Protein AF-A0A0F8WPX5-F1 (afdb_monomer)

Nearest PDB structures (foldseek):
  7zr1-assembly1_D  TM=3.029E-01  e=1.137E-04  Thermochaetoides thermophila

pLDDT: mean 79.11, std 12.32, range [43.09, 96.25]

Organism: NCBI:txid412755

Secondary structure (DSSP, 8-state):
---TT-SEEEEEEEEEETTEEEEEEEEEEE-TTS-EEEPPEEEEETTEEEEE-HHHHHHHHHHHTT--HHHHSS-S--HHHHHHT---TTHHHHHHSS-HHHHHHHHHHHTTTHHHHHHHHHHHHHHHHHHHHHHHHHHHHGGGTTHHHHHHHHHHHHHHHHHHHHHHHHHHHHHHHHHHHHHHHHHHHHHHHHHHHHHHHHHHHHHHHHHHHHHHHHHHHHHHHHHHHHHHHHHHHHHT---PPP-----HHHHHHHHHHHHHHHHHHHHHHHHHHHHHHHHHHHHHHSB-TTT--B-TTHHHHHHHHHHHHHHHHHHHHHHHHHHHHHHHHHHHHHHHHHHHHHHHHHHHHHTT-

Mean predicted aligned error: 19.93 Å

Structure (mmCIF, N/CA/C/O backbone):
data_AF-A0A0F8WPX5-F1
#
_entry.id   AF-A0A0F8WPX5-F1
#
loop_
_atom_site.group_PDB
_atom_site.id
_atom_site.type_symbol
_atom_site.label_atom_id
_atom_site.label_alt_id
_atom_site.label_comp_id
_atom_site.label_asym_id
_atom_site.label_entity_id
_atom_site.label_seq_id
_atom_site.pdbx_PDB_ins_code
_atom_site.Cartn_x
_atom_site.Cartn_y
_atom_site.Cartn_z
_atom_site.occupancy
_atom_site.B_iso_or_equiv
_atom_site.auth_seq_id
_atom_site.auth_comp_id
_atom_site.auth_asym_id
_atom_site.auth_atom_id
_atom_site.pdbx_PDB_model_num
ATOM 1 N N . ILE A 1 1 ? 68.301 30.936 -63.844 1.00 70.38 1 ILE A N 1
ATOM 2 C CA . ILE A 1 1 ? 67.400 32.114 -63.737 1.00 70.38 1 ILE A CA 1
ATOM 3 C C . ILE A 1 1 ? 68.151 33.341 -63.211 1.00 70.38 1 ILE A C 1
ATOM 5 O O . ILE A 1 1 ? 68.165 34.338 -63.915 1.00 70.38 1 ILE A O 1
ATOM 9 N N . LEU A 1 2 ? 68.835 33.295 -62.060 1.00 85.44 2 LEU A N 1
ATOM 10 C CA . LEU A 1 2 ? 69.717 34.400 -61.643 1.00 85.44 2 LEU A CA 1
ATOM 11 C C . LEU A 1 2 ? 70.988 34.435 -62.514 1.00 85.44 2 LEU A C 1
ATOM 13 O O . LEU A 1 2 ? 71.751 33.468 -62.515 1.00 85.44 2 LEU A O 1
ATOM 17 N N . ARG A 1 3 ? 71.183 35.504 -63.296 1.00 83.94 3 ARG A N 1
ATOM 18 C CA . ARG A 1 3 ? 72.365 35.673 -64.161 1.00 83.94 3 ARG A CA 1
ATOM 19 C C . ARG A 1 3 ? 73.607 35.987 -63.319 1.00 83.94 3 ARG A C 1
ATOM 21 O O . ARG A 1 3 ? 73.507 36.546 -62.228 1.00 83.94 3 ARG A O 1
ATOM 28 N N . ARG A 1 4 ? 74.791 35.611 -63.815 1.00 80.12 4 ARG A N 1
ATOM 29 C CA . ARG A 1 4 ? 76.064 35.931 -63.146 1.00 80.12 4 ARG A CA 1
ATOM 30 C C . ARG A 1 4 ? 76.217 37.456 -63.067 1.00 80.12 4 ARG A C 1
ATOM 32 O O . ARG A 1 4 ? 76.080 38.120 -64.083 1.00 80.12 4 ARG A O 1
ATOM 39 N N . GLY A 1 5 ? 76.488 37.977 -61.870 1.00 79.19 5 GLY A N 1
ATOM 40 C CA . GLY A 1 5 ? 76.618 39.418 -61.605 1.00 79.19 5 GLY A CA 1
ATOM 41 C C . GLY A 1 5 ? 75.352 40.092 -61.063 1.00 79.19 5 GLY A C 1
ATOM 42 O O . GLY A 1 5 ? 75.457 41.156 -60.465 1.00 79.19 5 GLY A O 1
ATOM 43 N N . GLU A 1 6 ? 74.185 39.451 -61.173 1.00 87.94 6 GLU A N 1
ATOM 44 C CA . GLU A 1 6 ? 72.916 40.039 -60.737 1.00 87.94 6 GLU A CA 1
ATOM 45 C C . GLU A 1 6 ? 72.561 39.718 -59.282 1.00 87.94 6 GLU A C 1
ATOM 47 O O . GLU A 1 6 ? 72.844 38.633 -58.762 1.00 87.94 6 GLU A O 1
ATOM 52 N N . ASN A 1 7 ? 71.876 40.666 -58.633 1.00 86.81 7 ASN A N 1
ATOM 53 C CA . ASN A 1 7 ? 71.428 40.537 -57.242 1.00 86.81 7 ASN A CA 1
ATOM 54 C C . ASN A 1 7 ? 69.953 40.135 -57.104 1.00 86.81 7 ASN A C 1
ATOM 56 O O . ASN A 1 7 ? 69.518 39.762 -56.014 1.00 86.81 7 ASN A O 1
ATOM 60 N N . LYS A 1 8 ? 69.170 40.209 -58.183 1.00 88.00 8 LYS A N 1
ATOM 61 C CA . LYS A 1 8 ? 67.751 39.840 -58.201 1.00 88.00 8 LYS A CA 1
ATOM 62 C C . LYS A 1 8 ? 67.411 39.138 -59.508 1.00 88.00 8 LYS A C 1
ATOM 64 O O . LYS A 1 8 ? 67.982 39.439 -60.549 1.00 88.00 8 LYS A O 1
ATOM 69 N N . ALA A 1 9 ? 66.462 38.216 -59.451 1.00 90.25 9 ALA A N 1
ATOM 70 C CA . ALA A 1 9 ? 65.828 37.656 -60.634 1.00 90.25 9 ALA A CA 1
ATOM 71 C C . ALA A 1 9 ? 64.371 37.340 -60.327 1.00 90.25 9 ALA A C 1
ATOM 73 O O . ALA A 1 9 ? 64.043 36.978 -59.201 1.00 90.25 9 ALA A O 1
ATOM 74 N N . SER A 1 10 ? 63.502 37.442 -61.321 1.00 89.81 10 SER A N 1
ATOM 75 C CA . SER A 1 10 ? 62.100 37.067 -61.189 1.00 89.81 10 SER A CA 1
ATOM 76 C C . SER A 1 10 ? 61.621 36.335 -62.427 1.00 89.81 10 SER A C 1
ATOM 78 O O . SER A 1 10 ? 62.157 36.523 -63.517 1.00 89.81 10 SER A O 1
ATOM 80 N N . VAL A 1 11 ? 60.613 35.497 -62.235 1.00 91.06 11 VAL A N 1
ATOM 81 C CA . VAL A 1 11 ? 59.846 34.862 -63.299 1.00 91.06 11 VAL A CA 1
ATOM 82 C C . VAL A 1 11 ? 58.395 35.234 -63.079 1.00 91.06 11 VAL A C 1
ATOM 84 O O . VAL A 1 11 ? 57.895 35.149 -61.955 1.00 91.06 11 VAL A O 1
ATOM 87 N N . GLU A 1 12 ? 57.752 35.652 -64.155 1.00 92.00 12 GLU A N 1
ATOM 88 C CA . GLU A 1 12 ? 56.327 35.915 -64.210 1.00 92.00 12 GLU A CA 1
ATOM 89 C C . GLU A 1 12 ? 55.737 34.995 -65.275 1.00 92.00 12 GLU A C 1
ATOM 91 O O . GLU A 1 12 ? 56.287 34.888 -66.372 1.00 92.00 12 GLU A O 1
ATOM 96 N N . LEU A 1 13 ? 54.681 34.273 -64.920 1.00 91.94 13 LEU A N 1
ATOM 97 C CA . LEU A 1 13 ? 53.977 33.363 -65.809 1.00 91.94 13 LEU A CA 1
ATOM 98 C C . LEU A 1 13 ? 52.505 33.751 -65.815 1.00 91.94 13 LEU A C 1
ATOM 100 O O . LEU A 1 13 ? 51.855 33.702 -64.772 1.00 91.94 13 LEU A O 1
ATOM 104 N N . SER A 1 14 ? 51.991 34.106 -66.987 1.00 92.31 14 SER A N 1
ATOM 105 C CA . SER A 1 14 ? 50.566 34.330 -67.207 1.00 92.31 14 SER A CA 1
ATOM 106 C C . SER A 1 14 ? 49.981 33.163 -67.988 1.00 92.31 14 SER A C 1
ATOM 108 O O . SER A 1 14 ? 50.547 32.760 -69.003 1.00 92.31 14 SER A O 1
ATOM 110 N N . PHE A 1 15 ? 48.859 32.629 -67.524 1.00 90.56 15 PHE A N 1
ATOM 111 C CA . PHE A 1 15 ? 48.124 31.567 -68.204 1.00 90.56 15 PHE A CA 1
ATOM 112 C C . PHE A 1 15 ? 46.625 31.713 -67.938 1.00 90.56 15 PHE A C 1
ATOM 114 O O . PHE A 1 15 ? 46.207 32.416 -67.017 1.00 90.56 15 PHE A O 1
ATOM 121 N N . LEU A 1 16 ? 45.832 31.061 -68.779 1.00 90.25 16 LEU A N 1
ATOM 122 C CA . LEU A 1 16 ? 44.395 30.906 -68.600 1.00 90.25 16 LEU A CA 1
ATOM 123 C C . LEU A 1 16 ? 44.149 29.481 -68.114 1.00 90.25 16 LEU A C 1
ATOM 125 O O . LEU A 1 16 ? 44.729 28.540 -68.662 1.00 90.25 16 LEU A O 1
ATOM 129 N N . LEU A 1 17 ? 43.340 29.341 -67.073 1.00 88.69 17 LEU A N 1
ATOM 130 C CA . LEU A 1 17 ? 42.844 28.052 -66.614 1.00 88.69 17 LEU A CA 1
ATOM 131 C C . LEU A 1 17 ? 41.323 28.150 -66.605 1.00 88.69 17 LEU A C 1
ATOM 133 O O . LEU A 1 17 ? 40.774 29.034 -65.952 1.00 88.69 17 LEU A O 1
ATOM 137 N N . ASP A 1 18 ? 40.677 27.291 -67.389 1.00 85.31 18 ASP A N 1
ATOM 138 C CA . ASP A 1 18 ? 39.271 27.429 -67.771 1.00 85.31 18 ASP A CA 1
ATOM 139 C C . ASP A 1 18 ? 38.995 28.821 -68.384 1.00 85.31 18 ASP A C 1
ATOM 141 O O . ASP A 1 18 ? 39.498 29.109 -69.472 1.00 85.31 18 ASP A O 1
ATOM 145 N N . GLU A 1 19 ? 38.253 29.693 -67.696 1.00 87.56 19 GLU A N 1
ATOM 146 C CA . GLU A 1 19 ? 37.951 31.070 -68.135 1.00 87.56 19 GLU A CA 1
ATOM 147 C C . GLU A 1 19 ? 38.701 32.151 -67.331 1.00 87.56 19 GLU A C 1
ATOM 149 O O . GLU A 1 19 ? 38.675 33.329 -67.693 1.00 87.56 19 GLU A O 1
ATOM 154 N N . ASP A 1 20 ? 39.419 31.764 -66.273 1.00 90.12 20 ASP A N 1
ATOM 155 C CA . ASP A 1 20 ? 40.063 32.693 -65.347 1.00 90.12 20 ASP A CA 1
ATOM 156 C C . ASP A 1 20 ? 41.519 32.984 -65.743 1.00 90.12 20 ASP A C 1
ATOM 158 O O . ASP A 1 20 ? 42.306 32.095 -66.097 1.00 90.12 20 ASP A O 1
ATOM 162 N N . ARG A 1 21 ? 41.917 34.260 -65.642 1.00 91.19 21 ARG A N 1
ATOM 163 C CA . ARG A 1 21 ? 43.293 34.696 -65.913 1.00 91.19 21 ARG A CA 1
ATOM 164 C C . ARG A 1 21 ? 44.131 34.642 -64.646 1.00 91.19 21 ARG A C 1
ATOM 166 O O . ARG A 1 21 ? 43.902 35.397 -63.700 1.00 91.19 21 ARG A O 1
ATOM 173 N N . TYR A 1 22 ? 45.184 33.833 -64.695 1.00 93.38 22 TYR A N 1
ATOM 174 C CA . TYR A 1 22 ? 46.163 33.690 -63.627 1.00 93.38 22 TYR A CA 1
ATOM 175 C C . TYR A 1 22 ? 47.497 34.333 -64.009 1.00 93.38 22 TYR A C 1
ATOM 177 O O . TYR A 1 22 ? 48.031 34.106 -65.097 1.00 93.38 22 TYR A O 1
ATOM 185 N N . VAL A 1 23 ? 48.085 35.100 -63.087 1.00 93.38 23 VAL A N 1
ATOM 186 C CA . VAL A 1 23 ? 49.475 35.572 -63.182 1.00 93.38 23 VAL A CA 1
ATOM 187 C C . VAL A 1 23 ? 50.231 35.183 -61.919 1.00 93.38 23 VAL A C 1
ATOM 189 O O . VAL A 1 23 ? 49.886 35.594 -60.815 1.00 93.38 23 VAL A O 1
ATOM 192 N N . ILE A 1 24 ? 51.279 34.379 -62.081 1.00 93.31 24 ILE A N 1
ATOM 193 C CA . ILE A 1 24 ? 52.151 33.937 -60.992 1.00 93.31 24 ILE A CA 1
ATOM 194 C C . ILE A 1 24 ? 53.483 34.656 -61.110 1.00 93.31 24 ILE A C 1
ATOM 196 O O . ILE A 1 24 ? 54.158 34.555 -62.134 1.00 93.31 24 ILE A O 1
ATOM 200 N N . LYS A 1 25 ? 53.928 35.281 -60.021 1.00 91.44 25 LYS A N 1
ATOM 201 C CA . LYS A 1 25 ? 55.242 35.915 -59.931 1.00 91.44 25 LYS A CA 1
ATOM 202 C C . LYS A 1 25 ? 56.070 35.294 -58.819 1.00 91.44 25 LYS A C 1
ATOM 204 O O . LYS A 1 25 ? 55.645 35.228 -57.665 1.00 91.44 25 LYS A O 1
ATOM 209 N N . ARG A 1 26 ? 57.291 34.859 -59.140 1.00 90.31 26 ARG A N 1
ATOM 210 C CA . ARG A 1 26 ? 58.279 34.389 -58.153 1.00 90.31 26 ARG A CA 1
ATOM 211 C C . ARG A 1 26 ? 59.601 35.107 -58.336 1.00 90.31 26 ARG A C 1
ATOM 213 O O . ARG A 1 26 ? 60.055 35.307 -59.459 1.00 90.31 26 ARG A O 1
ATOM 220 N N . GLY A 1 27 ? 60.232 35.459 -57.222 1.00 89.62 27 GLY A N 1
ATOM 221 C CA . GLY A 1 27 ? 61.513 36.152 -57.201 1.00 89.62 27 GLY A CA 1
ATOM 222 C C . GLY A 1 27 ? 62.585 35.402 -56.418 1.00 89.62 27 GLY A C 1
ATOM 223 O O . GLY A 1 27 ? 62.309 34.617 -55.509 1.00 89.62 27 GLY A O 1
ATOM 224 N N . LEU A 1 28 ? 63.830 35.672 -56.789 1.00 89.69 28 LEU A N 1
ATOM 225 C CA . LEU A 1 28 ? 65.044 35.302 -56.083 1.00 89.69 28 LEU A CA 1
ATOM 226 C C . LEU A 1 28 ? 65.824 36.579 -55.774 1.00 89.69 28 LEU A C 1
ATOM 228 O O . LEU A 1 28 ? 65.950 37.460 -56.628 1.00 89.69 28 LEU A O 1
ATOM 232 N N . SER A 1 29 ? 66.398 36.652 -54.580 1.00 89.19 29 SER A N 1
ATOM 233 C CA . SER A 1 29 ? 67.291 37.738 -54.177 1.00 89.19 29 SER A CA 1
ATOM 234 C C . SER A 1 29 ? 68.596 37.182 -53.631 1.00 89.19 29 SER A C 1
ATOM 236 O O . SER A 1 29 ? 68.594 36.219 -52.864 1.00 89.19 29 SER A O 1
ATOM 238 N N . LYS A 1 30 ? 69.712 37.806 -54.008 1.00 89.00 30 LYS A N 1
ATOM 239 C CA . LYS A 1 30 ? 71.039 37.527 -53.469 1.00 89.00 30 LYS A CA 1
ATOM 240 C C . LYS A 1 30 ? 71.366 38.556 -52.394 1.00 89.00 30 LYS A C 1
ATOM 242 O O . LYS A 1 30 ? 71.369 39.759 -52.648 1.00 89.00 30 LYS A O 1
ATOM 247 N N . ASN A 1 31 ? 71.653 38.081 -51.189 1.00 85.12 31 ASN A N 1
ATOM 248 C CA . ASN A 1 31 ? 72.036 38.947 -50.079 1.00 85.12 31 ASN A CA 1
ATOM 249 C C . ASN A 1 31 ? 73.500 39.393 -50.213 1.00 85.12 31 ASN A C 1
ATOM 251 O O . ASN A 1 31 ? 74.293 38.761 -50.911 1.00 85.12 31 ASN A O 1
ATOM 255 N N . LYS A 1 32 ? 73.897 40.438 -49.473 1.00 79.81 32 LYS A N 1
ATOM 256 C CA . LYS A 1 32 ? 75.270 40.995 -49.484 1.00 79.81 32 LYS A CA 1
ATOM 257 C C . LYS A 1 32 ? 76.374 39.958 -49.193 1.00 79.81 32 LYS A C 1
ATOM 259 O O . LYS A 1 32 ? 77.499 40.134 -49.635 1.00 79.81 32 LYS A O 1
ATOM 264 N N . LYS A 1 33 ? 76.044 38.861 -48.495 1.00 81.12 33 LYS A N 1
ATOM 265 C CA . LYS A 1 33 ? 76.939 37.719 -48.197 1.00 81.12 33 LYS A CA 1
ATOM 266 C C . LYS A 1 33 ? 77.007 36.658 -49.310 1.00 81.12 33 LYS A C 1
ATOM 268 O O . LYS A 1 33 ? 77.604 35.608 -49.124 1.00 81.12 33 LYS A O 1
ATOM 273 N N . GLY A 1 34 ? 76.340 36.880 -50.439 1.00 77.81 34 GLY A N 1
ATOM 274 C CA . GLY A 1 34 ? 76.351 35.979 -51.590 1.00 77.81 34 GLY A CA 1
ATOM 275 C C . GLY A 1 34 ? 75.289 34.871 -51.604 1.00 77.81 34 GLY A C 1
ATOM 276 O O . GLY A 1 34 ? 75.146 34.212 -52.631 1.00 77.81 34 GLY A O 1
ATOM 277 N N . VAL A 1 35 ? 74.522 34.690 -50.522 1.00 83.88 35 VAL A N 1
ATOM 278 C CA . VAL A 1 35 ? 73.470 33.659 -50.401 1.00 83.88 35 VAL A CA 1
ATOM 279 C C . VAL A 1 35 ? 72.221 34.049 -51.195 1.00 83.88 35 VAL A C 1
ATOM 281 O O . VAL A 1 35 ? 71.754 35.184 -51.086 1.00 83.88 35 VAL A O 1
ATOM 284 N N . VAL A 1 36 ? 71.673 33.104 -51.963 1.00 84.88 36 VAL A N 1
ATOM 285 C CA . VAL A 1 36 ? 70.440 33.266 -52.751 1.00 84.88 36 VAL A CA 1
ATOM 286 C C . VAL A 1 36 ? 69.247 32.712 -51.972 1.00 84.88 36 VAL A C 1
ATOM 288 O O . VAL A 1 36 ? 69.280 31.565 -51.535 1.00 84.88 36 VAL A O 1
ATOM 291 N N . SER A 1 37 ? 68.185 33.503 -51.830 1.00 84.75 37 SER A N 1
ATOM 292 C CA . SER A 1 37 ? 66.928 33.103 -51.185 1.00 84.75 37 SER A CA 1
ATOM 293 C C . SER A 1 37 ? 65.719 33.393 -52.075 1.00 84.75 37 SER A C 1
ATOM 295 O O . SER A 1 37 ? 65.764 34.260 -52.951 1.00 84.75 37 SER A O 1
ATOM 297 N N . GLN A 1 38 ? 64.623 32.663 -51.847 1.00 85.06 38 GLN A N 1
ATOM 298 C CA . GLN A 1 38 ? 63.336 32.956 -52.482 1.00 85.06 38 GLN A CA 1
ATOM 299 C C . GLN A 1 38 ? 62.675 34.158 -51.802 1.00 85.06 38 GLN A C 1
ATOM 301 O O . GLN A 1 38 ? 62.666 34.251 -50.574 1.00 85.06 38 GLN A O 1
ATOM 306 N N . THR A 1 39 ? 62.115 35.070 -52.593 1.00 85.69 39 THR A N 1
ATOM 307 C CA . THR A 1 39 ? 61.269 36.158 -52.086 1.00 85.69 39 THR A CA 1
ATOM 308 C C . THR A 1 39 ? 59.817 35.692 -51.978 1.00 85.69 39 THR A C 1
ATOM 310 O O . THR A 1 39 ? 59.455 34.635 -52.505 1.00 85.69 39 THR A O 1
ATOM 313 N N . LYS A 1 40 ? 58.957 36.490 -51.328 1.00 86.88 40 LYS A N 1
ATOM 314 C CA . LYS A 1 40 ? 57.503 36.296 -51.438 1.00 86.88 40 LYS A CA 1
ATOM 315 C C . LYS A 1 40 ? 57.102 36.301 -52.915 1.00 86.88 40 LYS A C 1
ATOM 317 O O . LYS A 1 40 ? 57.685 37.049 -53.708 1.00 86.88 40 LYS A O 1
ATOM 322 N N . GLY A 1 41 ? 56.165 35.430 -53.268 1.00 88.75 41 GLY A N 1
ATOM 323 C CA . GLY A 1 41 ? 55.558 35.418 -54.593 1.00 88.75 41 GLY A CA 1
ATOM 324 C C . GLY A 1 41 ? 54.214 36.133 -54.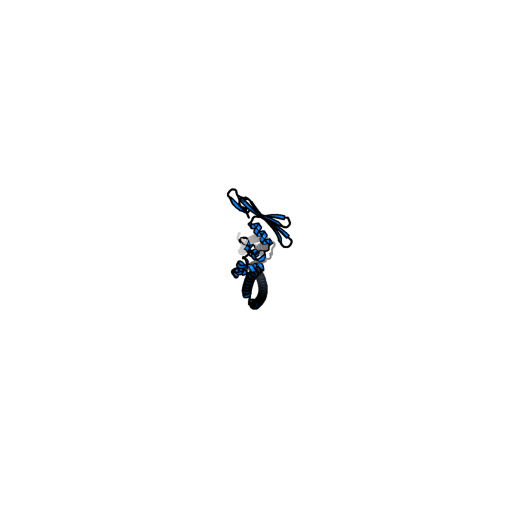574 1.00 88.75 41 GLY A C 1
ATOM 325 O O . GLY A 1 41 ? 53.657 36.379 -53.498 1.00 88.75 41 GLY A O 1
ATOM 326 N N . SER A 1 42 ? 53.701 36.458 -55.752 1.00 89.94 42 SER A N 1
ATOM 327 C CA . SER A 1 42 ? 52.332 36.941 -55.909 1.00 89.94 42 SER A CA 1
ATOM 328 C C . SER A 1 42 ? 51.546 36.072 -56.881 1.00 89.94 42 SER A C 1
ATOM 330 O O . SER A 1 42 ? 52.109 35.469 -57.800 1.00 89.94 42 SER A O 1
ATOM 332 N N . LEU A 1 43 ? 50.253 35.955 -56.595 1.00 91.94 43 LEU A N 1
ATOM 333 C CA . LEU A 1 43 ? 49.249 35.310 -57.423 1.00 91.94 43 LEU A CA 1
ATOM 334 C C . LEU A 1 43 ? 48.180 36.355 -57.730 1.00 91.94 43 LEU A C 1
ATOM 336 O O . LEU A 1 43 ? 47.567 36.893 -56.807 1.00 91.94 43 LEU A O 1
ATOM 340 N N . ILE A 1 44 ? 47.978 36.637 -59.009 1.00 91.25 44 ILE A N 1
ATOM 341 C CA . ILE A 1 44 ? 46.920 37.515 -59.500 1.00 91.25 44 ILE A CA 1
ATOM 342 C C . ILE A 1 44 ? 45.872 36.628 -60.154 1.00 91.25 44 ILE A C 1
ATOM 344 O O . ILE A 1 44 ? 46.211 35.863 -61.058 1.00 91.25 44 ILE A O 1
ATOM 348 N N . VAL A 1 45 ? 44.629 36.723 -59.689 1.00 89.00 45 VAL A N 1
ATOM 349 C CA . VAL A 1 45 ? 43.474 36.032 -60.279 1.00 89.00 45 VAL A CA 1
ATOM 350 C C . VAL A 1 45 ? 42.444 37.092 -60.634 1.00 89.00 45 VAL A C 1
ATOM 352 O O . VAL A 1 45 ? 41.977 37.786 -59.730 1.00 89.00 45 VAL A O 1
ATOM 355 N N . ASN A 1 46 ? 42.132 37.250 -61.924 1.00 85.50 46 ASN A N 1
ATOM 356 C CA . ASN A 1 46 ? 41.183 38.258 -62.426 1.00 85.50 46 ASN A CA 1
ATOM 357 C C . ASN A 1 46 ? 41.391 39.638 -61.767 1.00 85.50 46 ASN A C 1
ATOM 359 O O . ASN A 1 46 ? 40.503 40.179 -61.113 1.00 85.50 46 ASN A O 1
ATOM 363 N N . ASP A 1 47 ? 42.624 40.142 -61.870 1.00 84.94 47 ASP A N 1
ATOM 364 C CA . ASP A 1 47 ? 43.097 41.436 -61.352 1.00 84.94 47 ASP A CA 1
ATOM 365 C C . ASP A 1 47 ? 43.186 41.590 -59.819 1.00 84.94 47 ASP A C 1
ATOM 367 O O . ASP A 1 47 ? 43.647 42.623 -59.330 1.00 84.94 47 ASP A O 1
ATOM 371 N N . ASN A 1 48 ? 42.873 40.550 -59.037 1.00 87.56 48 ASN A N 1
ATOM 372 C CA . ASN A 1 48 ? 43.098 40.545 -57.589 1.00 87.56 48 ASN A CA 1
ATOM 373 C C . ASN A 1 48 ? 44.477 39.970 -57.242 1.00 87.56 48 ASN A C 1
ATOM 375 O O . ASN A 1 48 ? 44.685 38.755 -57.295 1.00 87.56 48 ASN A O 1
ATOM 379 N N . GLU A 1 49 ? 45.425 40.833 -56.863 1.00 90.19 49 GLU A N 1
ATOM 380 C CA . GLU A 1 49 ? 46.771 40.419 -56.448 1.00 90.19 49 GLU A CA 1
ATOM 381 C C . GLU A 1 49 ? 46.826 40.028 -54.964 1.00 90.19 49 GLU A C 1
ATOM 383 O O . GLU A 1 49 ? 46.478 40.795 -54.067 1.00 90.19 49 GLU A O 1
ATOM 388 N N . THR A 1 50 ? 47.347 38.831 -54.696 1.00 90.38 50 THR A N 1
ATOM 389 C CA . THR A 1 50 ? 47.584 38.313 -53.344 1.00 90.38 50 THR A CA 1
ATOM 390 C C . THR A 1 50 ? 49.031 37.848 -53.197 1.00 90.38 50 THR A C 1
ATOM 392 O O . THR A 1 50 ? 49.589 37.191 -54.078 1.00 90.38 50 THR A O 1
ATOM 395 N N . SER A 1 51 ? 49.678 38.202 -52.080 1.00 90.00 51 SER A N 1
ATOM 396 C CA . SER A 1 51 ? 51.065 37.804 -51.806 1.00 90.00 51 SER A CA 1
ATOM 397 C C . SER A 1 51 ? 51.123 36.616 -50.853 1.00 90.00 51 SER A C 1
ATOM 399 O O . SER A 1 51 ? 50.554 36.649 -49.763 1.00 90.00 51 SER A O 1
ATOM 401 N N . TYR A 1 52 ? 51.878 35.592 -51.242 1.00 89.31 52 TYR A N 1
ATOM 402 C CA . TYR A 1 52 ? 52.024 34.351 -50.489 1.00 89.31 52 TYR A CA 1
ATOM 403 C C . TYR A 1 52 ? 53.495 34.021 -50.226 1.00 89.31 52 TYR A C 1
ATOM 405 O O . TYR A 1 52 ? 54.405 34.394 -50.981 1.00 89.31 52 TYR A O 1
ATOM 413 N N . ALA A 1 53 ? 53.739 33.261 -49.155 1.00 88.19 53 ALA A N 1
ATOM 414 C CA . ALA A 1 53 ? 55.003 32.556 -49.007 1.00 88.19 53 ALA A CA 1
ATOM 415 C C . ALA A 1 53 ? 55.154 31.511 -50.127 1.00 88.19 53 ALA A C 1
ATOM 417 O O . ALA A 1 53 ? 54.182 31.044 -50.717 1.00 88.19 53 ALA A O 1
ATOM 418 N N . ALA A 1 54 ? 56.393 31.119 -50.415 1.00 83.62 54 ALA A N 1
ATOM 419 C CA . ALA A 1 54 ? 56.724 30.175 -51.482 1.00 83.62 54 ALA A CA 1
ATOM 420 C C . ALA A 1 54 ? 55.967 28.832 -51.405 1.00 83.62 54 ALA A C 1
ATOM 422 O O . ALA A 1 54 ? 55.683 28.233 -52.445 1.00 83.62 54 ALA A O 1
ATOM 423 N N . THR A 1 55 ? 55.685 28.358 -50.191 1.00 84.88 55 THR A N 1
ATOM 424 C CA . THR A 1 55 ? 54.966 27.110 -49.903 1.00 84.88 55 THR A CA 1
ATOM 425 C C . THR A 1 55 ? 53.460 27.268 -50.078 1.00 84.88 55 THR A C 1
ATOM 427 O O . THR A 1 55 ? 52.848 26.471 -50.782 1.00 84.88 55 THR A O 1
ATOM 430 N N . ASP A 1 56 ? 52.874 28.334 -49.532 1.00 88.25 56 ASP A N 1
ATOM 431 C CA . ASP A 1 56 ? 51.436 28.600 -49.647 1.00 88.25 56 ASP A CA 1
ATOM 432 C C . ASP A 1 56 ? 51.032 28.895 -51.090 1.00 88.25 56 ASP A C 1
ATOM 434 O O . ASP A 1 56 ? 50.014 28.394 -51.563 1.00 88.25 56 ASP A O 1
ATOM 438 N N . LEU A 1 57 ? 51.877 29.637 -51.818 1.00 89.19 57 LEU A N 1
ATOM 439 C CA . LEU A 1 57 ? 51.693 29.889 -53.244 1.00 89.19 57 LEU A CA 1
ATOM 440 C C . LEU A 1 57 ? 51.636 28.572 -54.018 1.00 89.19 57 LEU A C 1
ATOM 442 O O . LEU A 1 57 ? 50.768 28.378 -54.861 1.00 89.19 57 LEU A O 1
ATOM 446 N N . ARG A 1 58 ? 52.546 27.643 -53.706 1.00 88.44 58 ARG A N 1
ATOM 447 C CA . ARG A 1 58 ? 52.565 26.320 -54.328 1.00 88.44 58 ARG A CA 1
ATOM 448 C C . ARG A 1 58 ? 51.286 25.543 -54.025 1.00 88.44 58 ARG A C 1
ATOM 450 O O . ARG A 1 58 ? 50.727 24.962 -54.949 1.00 88.44 58 ARG A O 1
ATOM 457 N N . ARG A 1 59 ? 50.818 25.540 -52.774 1.00 89.50 59 ARG A N 1
ATOM 458 C CA . ARG A 1 59 ? 49.563 24.878 -52.395 1.00 89.50 59 ARG A CA 1
ATOM 459 C C . ARG A 1 59 ? 48.373 25.453 -53.162 1.00 89.50 59 ARG A C 1
ATOM 461 O O . ARG A 1 59 ? 47.616 24.690 -53.744 1.00 89.50 59 ARG A O 1
ATOM 468 N N . LYS A 1 60 ? 48.264 26.782 -53.235 1.00 89.88 60 LYS A N 1
ATOM 469 C CA . LYS A 1 60 ? 47.195 27.472 -53.973 1.00 89.88 60 LYS A CA 1
ATOM 470 C C . LYS A 1 60 ? 47.201 27.152 -55.464 1.00 89.88 60 LYS A C 1
ATOM 472 O O . LYS A 1 60 ? 46.143 26.953 -56.045 1.00 89.88 60 LYS A O 1
ATOM 477 N N . ILE A 1 61 ? 48.384 27.048 -56.068 1.00 88.75 61 ILE A N 1
ATOM 478 C CA . ILE A 1 61 ? 48.520 26.624 -57.465 1.00 88.75 61 ILE A CA 1
ATOM 479 C C . ILE A 1 61 ? 48.062 25.168 -57.629 1.00 88.75 61 ILE A C 1
ATOM 481 O O . ILE A 1 61 ? 47.294 24.882 -58.536 1.00 88.75 61 ILE A O 1
ATOM 485 N N . LEU A 1 62 ? 48.485 24.249 -56.753 1.00 88.56 62 LEU A N 1
ATOM 486 C CA . LEU A 1 62 ? 48.049 22.847 -56.817 1.00 88.56 62 LEU A CA 1
ATOM 487 C C . LEU A 1 62 ? 46.526 22.711 -56.676 1.00 88.56 62 LEU A C 1
ATOM 489 O O . LEU A 1 62 ? 45.925 21.956 -57.431 1.00 88.56 62 LEU A O 1
ATOM 493 N N . GLU A 1 63 ? 45.914 23.470 -55.763 1.00 87.50 63 GLU A N 1
ATOM 494 C CA . GLU A 1 63 ? 44.455 23.551 -55.612 1.00 87.50 63 GLU A CA 1
ATOM 495 C C . GLU A 1 63 ? 43.783 24.054 -56.898 1.00 87.50 63 GLU A C 1
ATOM 497 O O . GLU A 1 63 ? 42.827 23.435 -57.353 1.00 87.50 63 GLU A O 1
ATOM 502 N N . ALA A 1 64 ? 44.306 25.125 -57.511 1.00 87.38 64 ALA A N 1
ATOM 503 C CA . ALA A 1 64 ? 43.756 25.686 -58.748 1.00 87.38 64 ALA A CA 1
ATOM 504 C C . ALA A 1 64 ? 43.804 24.681 -59.910 1.00 87.38 64 ALA A C 1
ATOM 506 O O . ALA A 1 64 ? 42.812 24.494 -60.600 1.00 87.38 64 ALA A O 1
ATOM 507 N N . PHE A 1 65 ? 44.919 23.961 -60.074 1.00 84.81 65 PHE A N 1
ATOM 508 C CA . PHE A 1 65 ? 45.045 22.895 -61.078 1.00 84.81 65 PHE A CA 1
ATOM 509 C C . PHE A 1 65 ? 44.303 21.598 -60.705 1.00 84.81 65 PHE A C 1
ATOM 511 O O . PHE A 1 65 ? 44.376 20.624 -61.453 1.00 84.81 65 PHE A O 1
ATOM 518 N N . ASN A 1 66 ? 43.608 21.557 -59.559 1.00 81.88 66 ASN A N 1
ATOM 519 C CA . ASN A 1 66 ? 42.946 20.366 -59.023 1.00 81.88 66 ASN A CA 1
ATOM 520 C C . ASN A 1 66 ? 43.898 19.158 -58.889 1.00 81.88 66 ASN A C 1
ATOM 522 O O . ASN A 1 66 ? 43.534 18.006 -59.126 1.00 81.88 66 ASN A O 1
ATOM 526 N N . TYR A 1 67 ? 45.155 19.429 -58.533 1.00 83.81 67 TYR A N 1
ATOM 527 C CA . TYR A 1 67 ? 46.182 18.419 -58.293 1.00 83.81 67 TYR A CA 1
ATOM 528 C C . TYR A 1 67 ? 46.217 18.033 -56.812 1.00 83.81 67 TYR A C 1
ATOM 530 O O . TYR A 1 67 ? 45.950 18.852 -55.932 1.00 83.81 67 TYR A O 1
ATOM 538 N N . SER A 1 68 ? 46.614 16.791 -56.517 1.00 79.31 68 SER A N 1
ATOM 539 C CA . SER A 1 68 ? 46.726 16.300 -55.138 1.00 79.31 68 SER A CA 1
ATOM 540 C C . SER A 1 68 ? 47.736 17.123 -54.324 1.00 79.31 68 SER A C 1
ATOM 542 O O . SER A 1 68 ? 48.956 17.013 -54.491 1.00 79.31 68 SER A O 1
ATOM 544 N N . VAL A 1 69 ? 47.224 17.966 -53.420 1.00 81.75 69 VAL A N 1
ATOM 545 C CA . VAL A 1 69 ? 48.039 18.797 -52.521 1.00 81.75 69 VAL A CA 1
ATOM 546 C C . VAL A 1 69 ? 48.875 17.918 -51.597 1.00 81.75 69 VAL A C 1
ATOM 548 O O . VAL A 1 69 ? 50.080 18.130 -51.471 1.00 81.75 69 VAL A O 1
ATOM 551 N N . THR A 1 70 ? 48.259 16.899 -50.996 1.00 78.31 70 THR A N 1
ATOM 552 C CA . THR A 1 70 ? 48.910 15.974 -50.057 1.00 78.31 70 THR A CA 1
ATOM 553 C C . THR A 1 70 ? 50.111 15.272 -50.685 1.00 78.31 70 THR A C 1
ATOM 555 O O . THR A 1 70 ? 51.128 15.084 -50.018 1.00 78.31 70 THR A O 1
ATOM 558 N N . ARG A 1 71 ? 50.033 14.946 -51.980 1.00 75.06 71 ARG A N 1
ATOM 559 C CA . ARG A 1 71 ? 51.128 14.322 -52.728 1.00 75.06 71 ARG A CA 1
ATOM 560 C C . ARG A 1 71 ? 52.203 15.320 -53.161 1.00 75.06 71 ARG A C 1
ATOM 562 O O . ARG A 1 71 ? 53.395 15.040 -53.032 1.00 75.06 71 ARG A O 1
ATOM 569 N N . TYR A 1 72 ? 51.809 16.480 -53.693 1.00 82.00 72 TYR A N 1
ATOM 570 C CA . TYR A 1 72 ? 52.726 17.367 -54.417 1.00 82.00 72 TYR A CA 1
ATOM 571 C C . TYR A 1 72 ? 53.204 18.604 -53.650 1.00 82.00 72 TYR A C 1
ATOM 573 O O . TYR A 1 72 ? 54.088 19.298 -54.157 1.00 82.00 72 TYR A O 1
ATOM 581 N N . GLU A 1 73 ? 52.703 18.898 -52.447 1.00 82.38 73 GLU A N 1
ATOM 582 C CA . GLU A 1 73 ? 53.082 20.101 -51.682 1.00 82.38 73 GLU A CA 1
ATOM 583 C C . GLU A 1 73 ? 54.595 20.173 -51.402 1.00 82.38 73 GLU A C 1
ATOM 585 O O . GLU A 1 73 ? 55.218 21.224 -51.566 1.00 82.38 73 GLU A O 1
ATOM 590 N N . ARG A 1 74 ? 55.214 19.038 -51.052 1.00 81.88 74 ARG A N 1
ATOM 591 C CA . ARG A 1 74 ? 56.653 18.942 -50.730 1.00 81.88 74 ARG A CA 1
ATOM 592 C C . ARG A 1 74 ? 57.496 18.292 -51.825 1.00 81.88 74 ARG A C 1
ATOM 594 O O . ARG A 1 74 ? 58.717 18.217 -51.695 1.00 81.88 74 ARG A O 1
ATOM 601 N N . ALA A 1 75 ? 56.870 17.821 -52.900 1.00 80.38 75 ALA A N 1
ATOM 602 C CA . ALA A 1 75 ? 57.569 17.104 -53.957 1.00 80.38 75 ALA A CA 1
ATOM 603 C C . ALA A 1 75 ? 58.560 18.026 -54.691 1.00 80.38 75 ALA A C 1
ATOM 605 O O . ALA A 1 75 ? 58.274 19.190 -54.953 1.00 80.38 75 ALA A O 1
ATOM 606 N N . GLN A 1 76 ? 59.736 17.539 -55.079 1.00 77.44 76 GLN A N 1
ATOM 607 C CA . GLN A 1 76 ? 60.653 18.353 -55.898 1.00 77.44 76 GLN A CA 1
ATOM 608 C C . GLN A 1 76 ? 60.153 18.505 -57.342 1.00 77.44 76 GLN A C 1
ATOM 610 O O . GLN A 1 76 ? 60.456 19.490 -58.011 1.00 77.44 76 GLN A O 1
ATOM 615 N N . ARG A 1 77 ? 59.366 17.536 -57.815 1.00 76.06 77 ARG A N 1
ATOM 616 C CA . ARG A 1 77 ? 58.815 17.465 -59.169 1.00 76.06 77 ARG A CA 1
ATOM 617 C C . ARG A 1 77 ? 57.313 17.209 -59.079 1.00 76.06 77 ARG A C 1
ATOM 619 O O . ARG A 1 77 ? 56.856 16.558 -58.144 1.00 76.06 77 ARG A O 1
ATOM 626 N N . ILE A 1 78 ? 56.559 17.764 -60.023 1.00 82.81 78 ILE A N 1
ATOM 627 C CA . ILE A 1 78 ? 55.127 17.497 -60.179 1.00 82.81 78 ILE A CA 1
ATOM 628 C C . ILE A 1 78 ? 55.003 16.631 -61.426 1.00 82.81 78 ILE A C 1
ATOM 630 O O . ILE A 1 78 ? 54.963 17.146 -62.543 1.00 82.81 78 ILE A O 1
ATOM 634 N N . ASP A 1 79 ? 55.039 15.316 -61.227 1.00 75.56 79 ASP A N 1
ATOM 635 C CA . ASP A 1 79 ? 55.074 14.353 -62.331 1.00 75.56 79 ASP A CA 1
ATOM 636 C C . ASP A 1 79 ? 53.815 14.453 -63.195 1.00 75.56 79 ASP A C 1
ATOM 638 O O . ASP A 1 79 ? 53.920 14.447 -64.416 1.00 75.56 79 ASP A O 1
ATOM 642 N N . LEU A 1 80 ? 52.656 14.709 -62.575 1.00 78.31 80 LEU A N 1
ATOM 643 C CA . LEU A 1 80 ? 51.397 14.950 -63.276 1.00 78.31 80 LEU A CA 1
ATOM 644 C C . LEU A 1 80 ? 51.536 16.041 -64.350 1.00 78.31 80 LEU A C 1
ATOM 646 O O . LEU A 1 80 ? 51.283 15.774 -65.518 1.00 78.31 80 LEU A O 1
ATOM 650 N N . PHE A 1 81 ? 52.047 17.225 -63.992 1.00 81.50 81 PHE A N 1
ATOM 651 C CA . PHE A 1 81 ? 52.269 18.326 -64.939 1.00 81.50 81 PHE A CA 1
ATOM 652 C C . PHE A 1 81 ? 53.272 17.960 -66.042 1.00 81.50 81 PHE A C 1
ATOM 654 O O . PHE A 1 81 ? 53.108 18.345 -67.200 1.00 81.50 81 PHE A O 1
ATOM 661 N N . ARG A 1 82 ? 54.324 17.204 -65.698 1.00 77.12 82 ARG A N 1
ATOM 662 C CA . ARG A 1 82 ? 55.345 16.789 -66.672 1.00 77.12 82 ARG A CA 1
ATOM 663 C C . ARG A 1 82 ? 54.819 15.778 -67.690 1.00 77.12 82 ARG A C 1
ATOM 665 O O . ARG A 1 82 ? 55.344 15.677 -68.798 1.00 77.12 82 ARG A O 1
ATOM 672 N N . TYR A 1 83 ? 53.823 14.996 -67.301 1.00 71.69 83 TYR A N 1
ATOM 673 C CA . TYR A 1 83 ? 53.294 13.919 -68.130 1.00 71.69 83 TYR A CA 1
ATOM 674 C C . TYR A 1 83 ? 52.072 14.356 -68.934 1.00 71.69 83 TYR A C 1
ATOM 676 O O . TYR A 1 83 ? 51.821 13.782 -69.987 1.00 71.69 83 TYR A O 1
ATOM 684 N N . THR A 1 84 ? 51.334 15.371 -68.473 1.00 74.12 84 THR A N 1
ATOM 685 C CA . THR A 1 84 ? 50.111 15.838 -69.142 1.00 74.12 84 THR A CA 1
ATOM 686 C C . THR A 1 84 ? 50.271 17.166 -69.881 1.00 74.12 84 THR A C 1
ATOM 688 O O . THR A 1 84 ? 49.581 17.373 -70.873 1.00 74.12 84 THR A O 1
ATOM 691 N N . VAL A 1 85 ? 51.176 18.056 -69.445 1.00 78.50 85 VAL A N 1
ATOM 692 C CA . VAL A 1 85 ? 51.299 19.423 -69.998 1.00 78.50 85 VAL A CA 1
ATOM 693 C C . VAL A 1 85 ? 52.673 19.695 -70.611 1.00 78.50 85 VAL A C 1
ATOM 695 O O . VAL A 1 85 ? 52.761 20.287 -71.684 1.00 78.50 85 VAL A O 1
ATOM 698 N N . TYR A 1 86 ? 53.762 19.283 -69.955 1.00 78.38 86 TYR A N 1
ATOM 699 C CA . TYR A 1 86 ? 55.122 19.564 -70.428 1.00 78.38 86 TYR A CA 1
ATOM 700 C C . TYR A 1 86 ? 56.059 18.373 -70.262 1.00 78.38 86 TYR A C 1
ATOM 702 O O . TYR A 1 86 ? 56.622 18.161 -69.187 1.00 78.38 86 TYR A O 1
ATOM 710 N N . THR A 1 87 ? 56.315 17.650 -71.349 1.00 72.25 87 THR A N 1
ATOM 711 C CA . THR A 1 87 ? 57.288 16.554 -71.353 1.00 72.25 87 THR A CA 1
ATOM 712 C C . THR A 1 87 ? 58.604 17.021 -71.982 1.00 72.25 87 THR A C 1
ATOM 714 O O . THR A 1 87 ? 58.647 17.247 -73.191 1.00 72.25 87 THR A O 1
ATOM 717 N N . PRO A 1 88 ? 59.693 17.190 -71.200 1.00 75.19 88 PRO A N 1
ATOM 718 C CA . PRO A 1 88 ? 60.994 17.536 -71.764 1.00 75.19 88 PRO A CA 1
ATOM 719 C C . PRO A 1 88 ? 61.489 16.465 -72.747 1.00 75.19 88 PRO A C 1
ATOM 721 O O . PRO A 1 88 ? 61.124 15.291 -72.641 1.00 75.19 88 PRO A O 1
ATOM 724 N N . GLN A 1 89 ? 62.371 16.854 -73.670 1.00 73.81 89 GLN A N 1
ATOM 725 C CA . GLN A 1 89 ? 62.989 15.930 -74.627 1.00 73.81 89 GLN A CA 1
ATOM 726 C C . GLN A 1 89 ? 63.672 14.752 -73.897 1.00 73.81 89 GLN A C 1
ATOM 728 O O . GLN A 1 89 ? 64.244 14.940 -72.824 1.00 73.81 89 GLN A O 1
ATOM 733 N N . GLU A 1 90 ? 63.552 13.533 -74.442 1.00 73.00 90 GLU A N 1
ATOM 734 C CA . GLU A 1 90 ? 63.979 12.247 -73.841 1.00 73.00 90 GLU A CA 1
ATOM 735 C C . GLU A 1 90 ? 63.296 11.841 -72.510 1.00 73.00 90 GLU A C 1
ATOM 737 O O . GLU A 1 90 ? 63.447 10.700 -72.081 1.00 73.00 90 GLU A O 1
ATOM 742 N N . SER A 1 91 ? 62.463 12.686 -71.879 1.00 68.94 91 SER A N 1
ATOM 743 C CA . SER A 1 91 ? 61.773 12.336 -70.617 1.00 68.94 91 SER A CA 1
ATOM 744 C C . SER A 1 91 ? 60.634 11.323 -70.789 1.00 68.94 91 SER A C 1
ATOM 746 O O . SER A 1 91 ? 60.156 10.782 -69.800 1.00 68.94 91 SER A O 1
ATOM 748 N N . VAL A 1 92 ? 60.199 11.037 -72.022 1.00 68.81 92 VAL A N 1
ATOM 749 C CA . VAL A 1 92 ? 59.179 10.005 -72.296 1.00 68.81 92 VAL A CA 1
ATOM 750 C C . VAL A 1 92 ? 59.690 8.611 -71.913 1.00 68.81 92 VAL A C 1
ATOM 752 O O . VAL A 1 92 ? 58.923 7.805 -71.392 1.00 68.81 92 VAL A O 1
ATOM 755 N N . LYS A 1 93 ? 60.989 8.334 -72.094 1.00 73.06 93 LYS A N 1
ATOM 756 C CA . LYS A 1 93 ? 61.597 7.055 -71.693 1.00 73.06 93 LYS A CA 1
ATOM 757 C C . LYS A 1 93 ? 61.551 6.864 -70.180 1.00 73.06 93 LYS A C 1
ATOM 759 O O . LYS A 1 93 ? 61.153 5.798 -69.738 1.00 73.06 93 LYS A O 1
ATOM 764 N N . GLU A 1 94 ? 61.812 7.918 -69.399 1.00 70.75 94 GLU A N 1
ATOM 765 C CA . GLU A 1 94 ? 61.695 7.877 -67.930 1.00 70.75 94 GLU A CA 1
ATOM 766 C C . GLU A 1 94 ? 60.280 7.482 -67.467 1.00 70.75 94 GLU A C 1
ATOM 768 O O . GLU A 1 94 ? 60.130 6.845 -66.431 1.00 70.75 94 GLU A O 1
ATOM 773 N N . ILE A 1 95 ? 59.240 7.850 -68.227 1.00 66.19 95 ILE A N 1
ATOM 774 C CA . ILE A 1 95 ? 57.838 7.503 -67.933 1.00 66.19 95 ILE A CA 1
ATOM 775 C C . ILE A 1 95 ? 57.550 6.041 -68.279 1.00 66.19 95 ILE A C 1
ATOM 777 O O . ILE A 1 95 ? 56.848 5.350 -67.541 1.00 66.19 95 ILE A O 1
ATOM 781 N N . LEU A 1 96 ? 58.066 5.578 -69.419 1.00 71.62 96 LEU A N 1
ATOM 782 C CA . LEU A 1 96 ? 57.850 4.218 -69.914 1.00 71.62 96 LEU A CA 1
ATOM 783 C C . LEU A 1 96 ? 58.658 3.176 -69.130 1.00 71.62 96 LEU A C 1
ATOM 785 O O . LEU A 1 96 ? 58.171 2.065 -68.936 1.00 71.62 96 LEU A O 1
ATOM 789 N N . GLU A 1 97 ? 59.848 3.551 -68.663 1.00 76.50 97 GLU A N 1
ATOM 790 C CA . GLU A 1 97 ? 60.758 2.739 -67.844 1.00 76.50 97 GLU A CA 1
ATOM 791 C C . GLU A 1 97 ? 60.486 2.878 -66.336 1.00 76.50 97 GLU A C 1
ATOM 793 O O . GLU A 1 97 ? 61.115 2.192 -65.529 1.00 76.50 97 GLU A O 1
ATOM 798 N N . ALA A 1 98 ? 59.557 3.755 -65.932 1.00 73.56 98 ALA A N 1
ATOM 799 C CA . ALA A 1 98 ? 59.141 3.861 -64.541 1.00 73.56 98 ALA A CA 1
ATOM 800 C C . ALA A 1 98 ? 58.543 2.539 -64.046 1.00 73.56 98 ALA A C 1
ATOM 802 O O . ALA A 1 98 ? 57.844 1.830 -64.773 1.00 73.56 98 ALA A O 1
ATOM 803 N N . ASP A 1 99 ? 58.781 2.255 -62.767 1.00 82.50 99 ASP A N 1
ATOM 804 C CA . ASP A 1 99 ? 58.218 1.093 -62.091 1.00 82.50 99 ASP A CA 1
ATOM 805 C C . ASP A 1 99 ? 56.681 1.028 -62.271 1.00 82.50 99 ASP A C 1
ATOM 807 O O . ASP A 1 99 ? 56.012 2.064 -62.121 1.00 82.50 99 ASP A O 1
ATOM 811 N N . PRO A 1 100 ? 56.110 -0.150 -62.598 1.00 82.00 100 PRO A N 1
ATOM 812 C CA . PRO A 1 100 ? 54.682 -0.303 -62.858 1.00 82.00 100 PRO A CA 1
ATOM 813 C C . PRO A 1 100 ? 53.782 0.256 -61.754 1.00 82.00 100 PRO A C 1
ATOM 815 O O . PRO A 1 100 ? 52.760 0.863 -62.084 1.00 82.00 100 PRO A O 1
ATOM 818 N N . ASP A 1 101 ? 54.175 0.131 -60.483 1.00 81.25 101 ASP A N 1
ATOM 819 C CA . ASP A 1 101 ? 53.383 0.607 -59.349 1.00 81.25 101 ASP A CA 1
ATOM 820 C C . ASP A 1 101 ? 53.413 2.134 -59.273 1.00 81.25 101 ASP A C 1
ATOM 822 O O . ASP A 1 101 ? 52.375 2.783 -59.134 1.00 81.25 101 ASP A O 1
ATOM 826 N N . LYS A 1 102 ? 54.588 2.747 -59.462 1.00 76.81 102 LYS A N 1
ATOM 827 C CA . LYS A 1 102 ? 54.710 4.216 -59.515 1.00 76.81 102 LYS A CA 1
ATOM 828 C C . LYS A 1 102 ? 53.917 4.804 -60.674 1.00 76.81 102 LYS A C 1
ATOM 830 O O . LYS A 1 102 ? 53.252 5.826 -60.506 1.00 76.81 102 LYS A O 1
ATOM 835 N N . ARG A 1 103 ? 53.971 4.159 -61.840 1.00 75.81 103 ARG A N 1
ATOM 836 C CA . ARG A 1 103 ? 53.189 4.555 -63.014 1.00 75.81 103 ARG A CA 1
ATOM 837 C C . ARG A 1 103 ? 51.692 4.437 -62.735 1.00 75.81 103 ARG A C 1
ATOM 839 O O . ARG A 1 103 ? 50.949 5.360 -63.057 1.00 75.81 103 ARG A O 1
ATOM 846 N N . PHE A 1 104 ? 51.255 3.347 -62.107 1.00 79.19 104 PHE A N 1
ATOM 847 C CA . PHE A 1 104 ? 49.857 3.143 -61.737 1.00 79.19 104 PHE A CA 1
ATOM 848 C C . PHE A 1 104 ? 49.363 4.203 -60.750 1.00 79.19 104 PHE A C 1
ATOM 850 O O . PHE A 1 104 ? 48.317 4.797 -60.984 1.00 79.19 104 PHE A O 1
ATOM 857 N N . GLU A 1 105 ? 50.140 4.529 -59.717 1.00 76.19 105 GLU A N 1
ATOM 858 C CA . GLU A 1 105 ? 49.802 5.590 -58.762 1.00 76.19 105 GLU A CA 1
ATOM 859 C C . GLU A 1 105 ? 49.687 6.967 -59.426 1.00 76.19 105 GLU A C 1
ATOM 861 O O . GLU A 1 105 ? 48.860 7.781 -59.035 1.00 76.19 105 GLU A O 1
ATOM 866 N N . ILE A 1 106 ? 50.503 7.271 -60.436 1.00 71.75 106 ILE A N 1
ATOM 867 C CA . ILE A 1 106 ? 50.381 8.540 -61.171 1.00 71.75 106 ILE A CA 1
ATOM 868 C C . ILE A 1 106 ? 49.138 8.528 -62.068 1.00 71.75 106 ILE A C 1
ATOM 870 O O . ILE A 1 106 ? 48.413 9.517 -62.115 1.00 71.75 106 ILE A O 1
ATOM 874 N N . LEU A 1 107 ? 48.843 7.406 -62.732 1.00 73.12 107 LEU A N 1
ATOM 875 C CA . LEU A 1 107 ? 47.618 7.253 -63.522 1.00 73.12 107 LEU A CA 1
ATOM 876 C C . LEU A 1 107 ? 46.359 7.327 -62.647 1.00 73.12 107 LEU A C 1
ATOM 878 O O . LEU A 1 107 ? 45.370 7.921 -63.070 1.00 73.12 107 LEU A O 1
ATOM 882 N N . LYS A 1 108 ? 46.390 6.794 -61.419 1.00 76.25 108 LYS A N 1
ATOM 883 C CA . LYS A 1 108 ? 45.291 6.948 -60.455 1.00 76.25 108 LYS A CA 1
ATOM 884 C C . LYS A 1 108 ? 44.973 8.417 -60.195 1.00 76.25 108 LYS A C 1
ATOM 886 O O . LYS A 1 108 ? 43.795 8.765 -60.180 1.00 76.25 108 LYS A O 1
ATOM 891 N N . ASP A 1 109 ? 45.992 9.257 -60.035 1.00 70.94 109 ASP A N 1
ATOM 892 C CA . ASP A 1 109 ? 45.811 10.697 -59.832 1.00 70.94 109 ASP A CA 1
ATOM 893 C C . ASP A 1 109 ? 45.291 11.383 -61.098 1.00 70.94 109 ASP A C 1
ATOM 895 O O . ASP A 1 109 ? 44.349 12.167 -61.012 1.00 70.94 109 ASP A O 1
ATOM 899 N N . VAL A 1 110 ? 45.848 11.052 -62.273 1.00 69.38 110 VAL A N 1
ATOM 900 C CA . VAL A 1 110 ? 45.393 11.587 -63.575 1.00 69.38 110 VAL A CA 1
ATOM 901 C C . VAL A 1 110 ? 43.903 11.308 -63.790 1.00 69.38 110 VAL A C 1
ATOM 903 O O . VAL A 1 110 ? 43.159 12.194 -64.201 1.00 69.38 110 VAL A O 1
ATOM 906 N N . PHE A 1 111 ? 43.463 10.081 -63.508 1.00 73.38 111 PHE A N 1
ATOM 907 C CA . PHE A 1 111 ? 42.081 9.645 -63.713 1.00 73.38 111 PHE A CA 1
ATOM 908 C C . PHE A 1 111 ? 41.171 9.882 -62.496 1.00 73.38 111 PHE A C 1
ATOM 910 O O . PHE A 1 111 ? 39.988 9.545 -62.541 1.00 73.38 111 PHE A O 1
ATOM 917 N N . GLY A 1 112 ? 41.693 10.434 -61.394 1.00 72.31 112 GLY A N 1
ATOM 918 C CA . GLY A 1 112 ? 40.929 10.681 -60.168 1.00 72.31 112 GLY A CA 1
ATOM 919 C C . GLY A 1 112 ? 40.396 9.416 -59.477 1.00 72.31 112 GLY A C 1
ATOM 920 O O . GLY A 1 112 ? 39.409 9.488 -58.740 1.00 72.31 112 GLY A O 1
ATOM 921 N N . ILE A 1 113 ? 41.030 8.259 -59.700 1.00 80.38 113 ILE A N 1
ATOM 922 C CA . ILE A 1 113 ? 40.592 6.950 -59.182 1.00 80.38 113 ILE A CA 1
ATOM 923 C C . ILE A 1 113 ? 40.757 6.862 -57.654 1.00 80.38 113 ILE A C 1
ATOM 925 O O . ILE A 1 113 ? 40.007 6.148 -56.985 1.00 80.38 113 ILE A O 1
ATOM 929 N N . GLU A 1 114 ? 41.673 7.650 -57.082 1.00 75.81 114 GLU A N 1
ATOM 930 C CA . GLU A 1 114 ? 41.944 7.725 -55.637 1.00 75.81 114 GLU A CA 1
ATOM 931 C C . GLU A 1 114 ? 40.667 7.964 -54.805 1.00 75.81 114 GLU A C 1
ATOM 933 O O . GLU A 1 114 ? 40.469 7.346 -53.756 1.00 75.81 114 GLU A O 1
ATOM 938 N N . LYS A 1 115 ? 39.733 8.784 -55.310 1.00 80.88 115 LYS A N 1
ATOM 939 C CA . LYS A 1 115 ? 38.462 9.096 -54.629 1.00 80.88 115 LYS A CA 1
ATOM 940 C C . LYS A 1 115 ? 37.601 7.851 -54.404 1.00 80.88 115 LYS A C 1
ATOM 942 O O . LYS A 1 115 ? 36.976 7.711 -53.352 1.00 80.88 115 LYS A O 1
ATOM 947 N N . TYR A 1 116 ? 37.592 6.930 -55.366 1.00 84.38 116 TYR A N 1
ATOM 948 C CA . TYR A 1 116 ? 36.842 5.679 -55.260 1.00 84.38 116 TYR A CA 1
ATOM 949 C C . TYR A 1 116 ? 37.497 4.713 -54.273 1.00 84.38 116 TYR A C 1
ATOM 951 O O . TYR A 1 116 ? 36.798 4.035 -53.521 1.00 84.38 116 TYR A O 1
ATOM 959 N N . GLU A 1 117 ? 38.829 4.684 -54.211 1.00 83.31 117 GLU A N 1
ATOM 960 C CA . GLU A 1 117 ? 39.550 3.860 -53.240 1.00 83.31 117 GLU A CA 1
ATOM 961 C C . GLU A 1 117 ? 39.249 4.306 -51.799 1.00 83.31 117 GLU A C 1
ATOM 963 O O . GLU A 1 117 ? 38.948 3.481 -50.930 1.00 83.31 117 GLU A O 1
ATOM 968 N N . VAL A 1 118 ? 39.243 5.623 -51.563 1.00 84.19 118 VAL A N 1
ATOM 969 C CA . VAL A 1 118 ? 38.852 6.217 -50.277 1.00 84.19 118 VAL A CA 1
ATOM 970 C C . VAL A 1 118 ? 37.400 5.875 -49.936 1.00 84.19 118 VAL A C 1
ATOM 972 O O . VAL A 1 118 ? 37.122 5.449 -48.814 1.00 84.19 118 VAL A O 1
ATOM 975 N N . ALA A 1 119 ? 36.479 5.987 -50.896 1.00 88.88 119 ALA A N 1
ATOM 976 C CA . ALA A 1 119 ? 35.077 5.632 -50.688 1.00 88.88 119 ALA A CA 1
ATOM 977 C C . ALA A 1 119 ? 34.911 4.157 -50.282 1.00 88.88 119 ALA A C 1
ATOM 979 O O . ALA A 1 119 ? 34.237 3.862 -49.295 1.00 88.88 119 ALA A O 1
ATOM 980 N N . ILE A 1 120 ? 35.584 3.230 -50.974 1.00 91.69 120 ILE A N 1
ATOM 981 C CA . ILE A 1 120 ? 35.549 1.795 -50.650 1.00 91.69 120 ILE A CA 1
ATOM 982 C C . ILE A 1 120 ? 36.103 1.535 -49.246 1.00 91.69 120 ILE A C 1
ATOM 984 O O . ILE A 1 120 ? 35.531 0.749 -48.487 1.00 91.69 120 ILE A O 1
ATOM 988 N N . ARG A 1 121 ? 37.209 2.191 -48.879 1.00 91.12 121 ARG A N 1
ATOM 989 C CA . ARG A 1 121 ? 37.810 2.061 -47.546 1.00 91.12 121 ARG A CA 1
ATOM 990 C C . ARG A 1 121 ? 36.839 2.520 -46.457 1.00 91.12 121 ARG A C 1
ATOM 992 O O . ARG A 1 121 ? 36.642 1.797 -45.484 1.00 91.12 121 ARG A O 1
ATOM 999 N N . ASN A 1 122 ? 36.175 3.654 -46.664 1.00 93.56 122 ASN A N 1
ATOM 1000 C CA . ASN A 1 122 ? 35.184 4.185 -45.729 1.00 93.56 122 ASN A CA 1
ATOM 1001 C C . ASN A 1 122 ? 33.963 3.263 -45.605 1.00 93.56 122 ASN A C 1
ATOM 1003 O O . ASN A 1 122 ? 33.532 2.961 -44.494 1.00 93.56 122 ASN A O 1
ATOM 1007 N N . ILE A 1 123 ? 33.449 2.742 -46.724 1.00 95.75 123 ILE A N 1
ATOM 1008 C CA . ILE A 1 123 ? 32.322 1.797 -46.728 1.00 95.75 123 ILE A CA 1
ATOM 1009 C C . ILE A 1 123 ? 32.655 0.534 -45.925 1.00 95.75 123 ILE A C 1
ATOM 1011 O O . ILE A 1 123 ? 31.812 0.051 -45.170 1.00 95.75 123 ILE A O 1
ATOM 1015 N N . LYS A 1 124 ? 33.883 0.007 -46.034 1.00 95.88 124 LYS A N 1
ATOM 1016 C CA . LYS A 1 124 ? 34.314 -1.163 -45.248 1.00 95.88 124 LYS A CA 1
ATOM 1017 C C . LYS A 1 124 ? 34.271 -0.895 -43.744 1.00 95.88 124 LYS A C 1
ATOM 1019 O O . LYS A 1 124 ? 33.782 -1.742 -42.999 1.00 95.88 124 LYS A O 1
ATOM 1024 N N . VAL A 1 125 ? 34.739 0.277 -43.311 1.00 96.06 125 VAL A N 1
ATOM 1025 C CA . VAL A 1 125 ? 34.702 0.687 -41.897 1.00 96.06 125 VAL A CA 1
ATOM 1026 C C . VAL A 1 125 ? 33.257 0.771 -41.402 1.00 96.06 125 VAL A C 1
ATOM 1028 O O . VAL A 1 125 ? 32.917 0.167 -40.386 1.00 96.06 125 VAL A O 1
ATOM 1031 N N . VAL A 1 126 ? 32.385 1.441 -42.158 1.00 95.69 126 VAL A N 1
ATOM 1032 C CA . VAL A 1 126 ? 30.963 1.587 -41.808 1.00 95.69 126 VAL A CA 1
ATOM 1033 C C . VAL A 1 126 ? 30.257 0.231 -41.767 1.00 95.69 126 VAL A C 1
ATOM 1035 O O . VAL A 1 126 ? 29.535 -0.065 -40.818 1.00 95.69 126 VAL A O 1
ATOM 1038 N N . SER A 1 127 ? 30.491 -0.631 -42.758 1.00 96.12 127 SER A N 1
ATOM 1039 C CA . SER A 1 127 ? 29.887 -1.965 -42.809 1.00 96.12 127 SER A CA 1
ATOM 1040 C C . SER A 1 127 ? 30.283 -2.823 -41.607 1.00 96.12 127 SER A C 1
ATOM 1042 O O . SER A 1 127 ? 29.436 -3.526 -41.052 1.00 96.12 127 SER A O 1
ATOM 1044 N N . HIS A 1 128 ? 31.546 -2.751 -41.178 1.00 96.25 128 HIS A N 1
ATOM 1045 C CA . HIS A 1 128 ? 32.006 -3.465 -39.992 1.00 96.25 128 HIS A CA 1
ATOM 1046 C C . HIS A 1 128 ? 31.294 -2.977 -38.726 1.00 96.25 128 HIS A C 1
ATOM 1048 O O . HIS A 1 128 ? 30.811 -3.795 -37.942 1.00 96.25 128 HIS A O 1
ATOM 1054 N N . GLN A 1 129 ? 31.157 -1.658 -38.571 1.00 95.94 129 GLN A N 1
ATOM 1055 C CA . GLN A 1 129 ? 30.461 -1.063 -37.434 1.00 95.94 129 GLN A CA 1
ATOM 1056 C C . GLN A 1 129 ? 28.989 -1.490 -37.376 1.00 95.94 129 GLN A C 1
ATOM 1058 O O . GLN A 1 129 ? 28.526 -1.966 -36.343 1.00 95.94 129 GLN A O 1
ATOM 1063 N N . LEU A 1 130 ? 28.276 -1.419 -38.504 1.00 95.69 130 LEU A N 1
ATOM 1064 C CA . LEU A 1 130 ? 26.869 -1.825 -38.572 1.00 95.69 130 LEU A CA 1
ATOM 1065 C C . LEU A 1 130 ? 26.674 -3.300 -38.205 1.00 95.69 130 LEU A C 1
ATOM 1067 O O . LEU A 1 130 ? 25.744 -3.641 -37.477 1.00 95.69 130 LEU A O 1
ATOM 1071 N N . ARG A 1 131 ? 27.567 -4.187 -38.664 1.00 96.19 131 ARG A N 1
ATOM 1072 C CA . ARG A 1 131 ? 27.520 -5.608 -38.283 1.00 96.19 131 ARG A CA 1
ATOM 1073 C C . ARG A 1 131 ? 27.725 -5.798 -36.785 1.00 96.19 131 ARG A C 1
ATOM 1075 O O . ARG A 1 131 ? 27.020 -6.600 -36.182 1.00 96.19 131 ARG A O 1
ATOM 1082 N N . HIS A 1 132 ? 28.661 -5.064 -36.185 1.00 95.69 132 HIS A N 1
ATOM 1083 C CA . HIS A 1 132 ? 28.887 -5.118 -34.744 1.00 95.69 132 HIS A CA 1
ATOM 1084 C C . HIS A 1 132 ? 27.640 -4.691 -33.955 1.00 95.69 132 HIS A C 1
ATOM 1086 O O . HIS A 1 132 ? 27.244 -5.373 -33.007 1.00 95.69 132 HIS A O 1
ATOM 1092 N N . ASP A 1 133 ? 26.983 -3.611 -34.379 1.00 95.62 133 ASP A N 1
ATOM 1093 C CA . ASP A 1 133 ? 25.775 -3.106 -33.725 1.00 95.62 133 ASP A CA 1
ATOM 1094 C C . ASP A 1 133 ? 24.606 -4.095 -33.833 1.00 95.62 133 ASP A C 1
ATOM 1096 O O . ASP A 1 133 ? 23.932 -4.358 -32.835 1.00 95.62 133 ASP A O 1
ATOM 1100 N N . ILE A 1 134 ? 24.421 -4.726 -35.000 1.00 95.81 134 ILE A N 1
ATOM 1101 C CA . ILE A 1 134 ? 23.425 -5.793 -35.192 1.00 95.81 134 ILE A CA 1
ATOM 1102 C C . ILE A 1 134 ? 23.677 -6.947 -34.215 1.00 95.81 134 ILE A C 1
ATOM 1104 O O . ILE A 1 134 ? 22.756 -7.369 -33.511 1.00 95.81 134 ILE A O 1
ATOM 1108 N N . THR A 1 135 ? 24.915 -7.434 -34.104 1.00 94.94 135 THR A N 1
ATOM 1109 C CA . THR A 1 135 ? 25.269 -8.521 -33.173 1.00 94.94 135 THR A CA 1
ATOM 1110 C C . THR A 1 135 ? 25.017 -8.130 -31.714 1.00 94.94 135 THR A C 1
ATOM 1112 O O . THR A 1 135 ? 24.533 -8.927 -30.912 1.00 94.94 135 THR A O 1
ATOM 1115 N N . LYS A 1 136 ? 25.297 -6.878 -31.345 1.00 94.06 136 LYS A N 1
ATOM 1116 C CA . LYS A 1 136 ? 25.057 -6.376 -29.987 1.00 94.06 136 LYS A CA 1
ATOM 1117 C C . LYS A 1 136 ? 23.566 -6.289 -29.659 1.00 94.06 136 LYS A C 1
ATOM 1119 O O . LYS A 1 136 ? 23.167 -6.618 -28.542 1.00 94.06 136 LYS A O 1
ATOM 1124 N N . ILE A 1 137 ? 22.750 -5.825 -30.604 1.00 92.38 137 ILE A N 1
ATOM 1125 C CA . ILE A 1 137 ? 21.297 -5.703 -30.430 1.00 92.38 137 ILE A CA 1
ATOM 1126 C C . ILE A 1 137 ? 20.652 -7.088 -30.364 1.00 92.38 137 ILE A C 1
ATOM 1128 O O . ILE A 1 137 ? 19.892 -7.354 -29.438 1.00 92.38 137 ILE A O 1
ATOM 1132 N N . THR A 1 138 ? 21.008 -7.992 -31.274 1.00 91.62 138 THR A N 1
ATOM 1133 C CA . THR A 1 138 ? 20.517 -9.381 -31.267 1.00 91.62 138 THR A CA 1
ATOM 1134 C C . THR A 1 138 ? 20.905 -10.117 -29.984 1.00 91.62 138 THR A C 1
ATOM 1136 O O . THR A 1 138 ? 20.052 -10.734 -29.351 1.00 91.62 138 THR A O 1
ATOM 1139 N N . GLY A 1 139 ? 22.141 -9.949 -29.502 1.00 89.62 139 GLY A N 1
ATOM 1140 C CA . GLY A 1 139 ? 22.561 -10.481 -28.204 1.00 89.62 139 GLY A CA 1
ATOM 1141 C C . GLY A 1 139 ? 21.743 -9.938 -27.024 1.00 89.62 139 GLY A C 1
ATOM 1142 O O . GLY A 1 139 ? 21.458 -10.673 -26.082 1.00 89.62 139 GLY A O 1
ATOM 1143 N N . LYS A 1 140 ? 21.303 -8.673 -27.062 1.00 87.94 140 LYS A N 1
ATOM 1144 C CA . LYS A 1 140 ? 20.372 -8.139 -26.052 1.00 87.94 140 LYS A CA 1
ATOM 1145 C C . LYS A 1 140 ? 18.976 -8.746 -26.180 1.00 87.94 140 LYS A C 1
ATOM 1147 O O . LYS A 1 140 ? 18.403 -9.085 -25.153 1.00 87.94 140 LYS A O 1
ATOM 1152 N N . LEU A 1 141 ? 18.457 -8.891 -27.400 1.00 86.19 141 LEU A N 1
ATOM 1153 C CA . LEU A 1 141 ? 17.127 -9.454 -27.660 1.00 86.19 141 LEU A CA 1
ATOM 1154 C C . LEU A 1 141 ? 17.011 -10.909 -27.194 1.00 86.19 141 LEU A C 1
ATOM 1156 O O . LEU A 1 141 ? 16.012 -11.246 -26.572 1.00 86.19 141 LEU A O 1
ATOM 1160 N N . SER A 1 142 ? 18.061 -11.720 -27.362 1.00 84.81 142 SER A N 1
ATOM 1161 C CA . SER A 1 142 ? 18.078 -13.115 -26.880 1.00 84.81 142 SER A CA 1
ATOM 1162 C C . SER A 1 142 ? 17.824 -13.263 -25.370 1.00 84.81 142 SER A C 1
ATOM 1164 O O . SER A 1 142 ? 17.328 -14.287 -24.918 1.00 84.81 142 SER A O 1
ATOM 1166 N N . LYS A 1 143 ? 18.102 -12.229 -24.559 1.00 79.94 143 LYS A N 1
ATOM 1167 C CA . LYS A 1 143 ? 17.806 -12.250 -23.113 1.00 79.94 143 LYS A CA 1
ATOM 1168 C C . LYS A 1 143 ? 16.315 -12.175 -22.798 1.00 79.94 143 LYS A C 1
ATOM 1170 O O . LYS A 1 143 ? 15.920 -12.509 -21.685 1.00 79.94 143 LYS A O 1
ATOM 1175 N N . TYR A 1 144 ? 15.530 -11.662 -23.737 1.00 78.69 144 TYR A N 1
ATOM 1176 C CA . TYR A 1 144 ? 14.086 -11.506 -23.607 1.00 78.69 144 TYR A CA 1
ATOM 1177 C C . TYR A 1 144 ? 13.321 -12.641 -24.298 1.00 78.69 144 TYR A C 1
ATOM 1179 O O . TYR A 1 144 ? 12.102 -12.725 -24.177 1.00 78.69 144 TYR A O 1
ATOM 1187 N N . GLU A 1 145 ? 14.033 -13.532 -24.987 1.00 79.19 145 GLU A N 1
ATOM 1188 C CA . GLU A 1 145 ? 13.473 -14.704 -25.648 1.00 79.19 145 GLU A CA 1
ATOM 1189 C C . GLU A 1 145 ? 12.919 -15.683 -24.596 1.00 79.19 145 GLU A C 1
ATOM 1191 O O . GLU A 1 145 ? 13.558 -15.951 -23.575 1.00 79.19 145 GLU A O 1
ATOM 1196 N N . GLY A 1 146 ? 11.686 -16.158 -24.793 1.00 76.56 146 GLY A N 1
ATOM 1197 C CA . GLY A 1 146 ? 10.988 -17.033 -23.841 1.00 76.56 146 GLY A CA 1
ATOM 1198 C C . GLY A 1 146 ? 10.406 -16.332 -22.604 1.00 76.56 146 G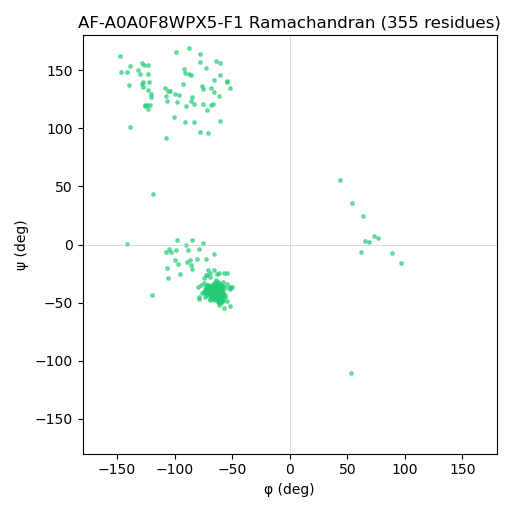LY A C 1
ATOM 1199 O O . GLY A 1 146 ? 9.904 -17.003 -21.703 1.00 76.56 146 GLY A O 1
ATOM 1200 N N . ILE A 1 147 ? 10.450 -14.992 -22.516 1.00 78.69 147 ILE A N 1
ATOM 1201 C CA . ILE A 1 147 ? 9.650 -14.259 -21.514 1.00 78.69 147 ILE A CA 1
ATOM 1202 C C . ILE A 1 147 ? 8.161 -14.354 -21.855 1.00 78.69 147 ILE A C 1
ATOM 1204 O O . ILE A 1 147 ? 7.351 -14.485 -20.943 1.00 78.69 147 ILE A O 1
ATOM 1208 N N . GLU A 1 148 ? 7.812 -14.346 -23.142 1.00 79.00 148 GLU A N 1
ATOM 1209 C CA . GLU A 1 148 ? 6.430 -14.466 -23.626 1.00 79.00 148 GLU A CA 1
ATOM 1210 C C . GLU A 1 148 ? 5.749 -15.744 -23.118 1.00 79.00 148 GLU A C 1
ATOM 1212 O O . GLU A 1 148 ? 4.600 -15.683 -22.696 1.00 79.00 148 GLU A O 1
ATOM 1217 N N . ASP A 1 149 ? 6.485 -16.855 -23.024 1.00 82.19 149 ASP A N 1
ATOM 1218 C CA . ASP A 1 149 ? 5.971 -18.125 -22.493 1.00 82.19 149 ASP A CA 1
ATOM 1219 C C . ASP A 1 149 ? 5.748 -18.095 -20.970 1.00 82.19 149 ASP A C 1
ATOM 1221 O O . ASP A 1 149 ? 4.897 -18.809 -20.444 1.00 82.19 149 ASP A O 1
ATOM 1225 N N . LYS A 1 150 ? 6.480 -17.241 -20.241 1.00 84.62 150 LYS A N 1
ATOM 1226 C CA . LYS A 1 150 ? 6.366 -17.098 -18.776 1.00 84.62 150 LYS A CA 1
ATOM 1227 C C . LYS A 1 150 ? 5.251 -16.151 -18.344 1.00 84.62 150 LYS A C 1
ATOM 1229 O O . LYS A 1 150 ? 4.815 -16.216 -17.196 1.00 84.62 150 LYS A O 1
ATOM 1234 N N . ILE A 1 151 ? 4.810 -15.256 -19.229 1.00 86.56 151 ILE A N 1
ATOM 1235 C CA . ILE A 1 151 ? 3.689 -14.343 -18.970 1.00 86.56 151 ILE A CA 1
ATOM 1236 C C . ILE A 1 151 ? 2.411 -15.118 -18.604 1.00 86.56 151 ILE A C 1
ATOM 1238 O O . ILE A 1 151 ? 1.910 -14.884 -17.505 1.00 86.56 151 ILE A O 1
ATOM 1242 N N . PRO A 1 152 ? 1.918 -16.083 -19.408 1.00 89.12 152 PRO A N 1
ATOM 1243 C CA . PRO A 1 152 ? 0.690 -16.806 -19.082 1.00 89.12 152 PRO A CA 1
ATOM 1244 C C . PRO A 1 152 ? 0.827 -17.662 -17.817 1.00 89.12 152 PRO A C 1
ATOM 1246 O O . PRO A 1 152 ? -0.132 -17.794 -17.059 1.00 89.12 152 PRO A O 1
ATOM 1249 N N . GLU A 1 153 ? 2.011 -18.222 -17.531 1.00 89.06 153 GLU A N 1
ATOM 1250 C CA . GLU A 1 153 ? 2.259 -18.919 -16.259 1.00 89.06 153 GLU A CA 1
ATOM 1251 C C . GLU A 1 153 ? 2.065 -17.975 -15.065 1.00 89.06 153 GLU A C 1
ATOM 1253 O O . GLU A 1 153 ? 1.378 -18.322 -14.102 1.00 89.06 153 GLU A O 1
ATOM 1258 N N . LYS A 1 154 ? 2.618 -16.758 -15.140 1.00 88.88 154 LYS A N 1
ATOM 1259 C CA . LYS A 1 154 ? 2.480 -15.753 -14.079 1.00 88.88 154 LYS A CA 1
ATOM 1260 C C . LYS A 1 154 ? 1.079 -15.168 -13.976 1.00 88.88 154 LYS A C 1
ATOM 1262 O O . LYS A 1 154 ? 0.629 -14.915 -12.862 1.00 88.88 154 LYS A O 1
ATOM 1267 N N . GLU A 1 155 ? 0.373 -15.006 -15.087 1.00 91.88 155 GLU A N 1
ATOM 1268 C CA . GLU A 1 155 ? -1.036 -14.603 -15.088 1.00 91.88 155 GLU A CA 1
ATOM 1269 C C . GLU A 1 155 ? -1.918 -15.659 -14.410 1.00 91.88 155 GLU A C 1
ATOM 1271 O O . GLU A 1 155 ? -2.738 -15.319 -13.557 1.00 91.88 155 GLU A O 1
ATOM 1276 N N . ASN A 1 156 ? -1.692 -16.945 -14.693 1.00 92.81 156 ASN A N 1
ATOM 1277 C CA . ASN A 1 156 ? -2.406 -18.039 -14.031 1.00 92.81 156 ASN A CA 1
ATOM 1278 C C . ASN A 1 156 ? -2.087 -18.116 -12.528 1.00 92.81 156 ASN A C 1
ATOM 1280 O O . ASN A 1 156 ? -2.987 -18.325 -11.711 1.00 92.81 156 ASN A O 1
ATOM 1284 N N . GLU A 1 157 ? -0.818 -17.932 -12.141 1.00 92.44 157 GLU A N 1
ATOM 1285 C CA . GLU A 1 157 ? -0.427 -17.841 -10.727 1.00 92.44 157 GLU A CA 1
ATOM 1286 C C . GLU A 1 157 ? -1.141 -16.679 -10.019 1.00 92.44 157 GLU A C 1
ATOM 1288 O O . GLU A 1 157 ? -1.659 -16.868 -8.914 1.00 92.44 157 GLU A O 1
ATOM 1293 N N . LEU A 1 158 ? -1.198 -15.502 -10.652 1.00 92.94 158 LEU A N 1
ATOM 1294 C CA . LEU A 1 158 ? -1.896 -14.327 -10.126 1.00 92.94 158 LEU A CA 1
ATOM 1295 C C . LEU A 1 158 ? -3.390 -14.600 -9.955 1.00 92.94 158 LEU A C 1
ATOM 1297 O O . LEU A 1 158 ? -3.916 -14.413 -8.861 1.00 92.94 158 LEU A O 1
ATOM 1301 N N . GLN A 1 159 ? -4.053 -15.140 -10.976 1.00 93.75 159 GLN A N 1
ATOM 1302 C CA . GLN A 1 159 ? -5.481 -15.455 -10.918 1.00 93.75 159 GLN A CA 1
ATOM 1303 C C . GLN A 1 159 ? -5.807 -16.480 -9.815 1.00 93.75 159 GLN A C 1
ATOM 1305 O O . GLN A 1 159 ? -6.823 -16.376 -9.114 1.00 93.75 159 GLN A O 1
ATOM 1310 N N . ALA A 1 160 ? -4.932 -17.469 -9.613 1.00 92.94 160 ALA A N 1
ATOM 1311 C CA . ALA A 1 160 ? -5.071 -18.438 -8.530 1.00 92.94 160 ALA A CA 1
ATOM 1312 C C . ALA A 1 160 ? -4.905 -17.787 -7.146 1.00 92.94 160 ALA A C 1
ATOM 1314 O O . ALA A 1 160 ? -5.615 -18.153 -6.204 1.00 92.94 160 ALA A O 1
ATOM 1315 N N . GLN A 1 161 ? -3.985 -16.827 -7.001 1.00 93.12 161 GLN A N 1
ATOM 1316 C CA . GLN A 1 161 ? -3.824 -16.061 -5.763 1.00 93.12 161 GLN A CA 1
ATOM 1317 C C . GLN A 1 161 ? -5.019 -15.139 -5.499 1.00 93.12 161 GLN A C 1
ATOM 1319 O O . GLN A 1 161 ? -5.530 -15.140 -4.382 1.00 93.12 161 GLN A O 1
ATOM 1324 N N . GLU A 1 162 ? -5.521 -14.433 -6.511 1.00 92.62 162 GLU A N 1
ATOM 1325 C CA . GLU A 1 162 ? -6.720 -13.592 -6.408 1.00 92.62 162 GLU A CA 1
ATOM 1326 C C . GLU A 1 162 ? -7.940 -14.402 -5.961 1.00 92.62 162 GLU A C 1
ATOM 1328 O O . GLU A 1 162 ? -8.665 -14.007 -5.048 1.00 92.62 162 GLU A O 1
ATOM 1333 N N . SER A 1 163 ? -8.122 -15.596 -6.531 1.00 91.38 163 SER A N 1
ATOM 1334 C CA . SER A 1 163 ? -9.208 -16.500 -6.140 1.00 91.38 163 SER A CA 1
ATOM 1335 C C . SER A 1 163 ? -9.108 -16.901 -4.663 1.00 91.38 163 SER A C 1
ATOM 1337 O O . SER A 1 163 ? -10.116 -16.883 -3.952 1.00 91.38 163 SER A O 1
ATOM 1339 N N . LYS A 1 164 ? -7.895 -17.206 -4.173 1.00 93.38 164 LYS A N 1
ATOM 1340 C CA . LYS A 1 164 ? -7.647 -17.516 -2.753 1.00 93.38 164 LYS A CA 1
ATOM 1341 C C . LYS A 1 164 ? -7.938 -16.323 -1.847 1.00 93.38 164 LYS A C 1
ATOM 1343 O O . LYS A 1 164 ? -8.594 -16.507 -0.826 1.00 93.38 164 LYS A O 1
ATOM 1348 N N . ILE A 1 165 ? -7.491 -15.125 -2.227 1.00 91.94 165 ILE A N 1
ATOM 1349 C CA . ILE A 1 165 ? -7.758 -13.889 -1.479 1.00 91.94 165 ILE A CA 1
ATOM 1350 C C . ILE A 1 165 ? -9.267 -13.667 -1.370 1.00 91.94 165 ILE A C 1
ATOM 1352 O O . ILE A 1 165 ? -9.767 -13.509 -0.261 1.00 91.94 165 ILE A O 1
ATOM 1356 N N . SER A 1 166 ? -10.009 -13.791 -2.475 1.00 92.25 166 SER A N 1
ATOM 1357 C CA . SER A 1 166 ? -11.470 -13.625 -2.458 1.00 92.25 166 SER A CA 1
ATOM 1358 C C . SER A 1 166 ? -12.180 -14.634 -1.543 1.00 92.25 166 SER A C 1
ATOM 1360 O O . SER A 1 166 ? -13.187 -14.316 -0.910 1.00 92.25 166 SER A O 1
ATOM 1362 N N . GLY A 1 167 ? -11.657 -15.864 -1.447 1.00 92.62 167 GLY A N 1
ATOM 1363 C CA . GLY A 1 167 ? -12.163 -16.878 -0.523 1.00 92.62 167 GLY A CA 1
ATOM 1364 C C . GLY A 1 167 ? -11.914 -16.492 0.935 1.00 92.62 167 GLY A C 1
ATOM 1365 O O . GLY A 1 167 ? -12.829 -16.546 1.753 1.00 92.62 167 GLY A O 1
ATOM 1366 N N . MET A 1 168 ? -10.697 -16.035 1.242 1.00 92.31 168 MET A N 1
ATOM 1367 C CA . MET A 1 168 ? -10.321 -15.579 2.583 1.00 92.31 168 MET A CA 1
ATOM 1368 C C . MET A 1 168 ? -11.096 -14.330 3.020 1.00 92.31 168 MET A C 1
ATOM 1370 O O . MET A 1 168 ? -11.460 -14.223 4.189 1.00 92.31 168 MET A O 1
ATOM 1374 N N . GLU A 1 169 ? -11.381 -13.405 2.104 1.00 91.44 169 GLU A N 1
ATOM 1375 C CA . GLU A 1 169 ? -12.200 -12.218 2.376 1.00 91.44 169 GLU A CA 1
ATOM 1376 C C . GLU A 1 169 ? -13.626 -12.603 2.777 1.00 91.44 169 GLU A C 1
ATOM 1378 O O . GLU A 1 169 ? -14.116 -12.141 3.807 1.00 91.44 169 GLU A O 1
ATOM 1383 N N . LYS A 1 170 ? -14.257 -13.527 2.039 1.00 93.06 170 LYS A N 1
ATOM 1384 C CA . LYS A 1 170 ? -15.589 -14.052 2.387 1.00 93.06 170 LYS A CA 1
ATOM 1385 C C . LYS A 1 170 ? -15.595 -14.746 3.747 1.00 93.06 170 LYS A C 1
ATOM 1387 O O . LYS A 1 170 ? -16.506 -14.536 4.543 1.00 93.06 170 LYS A O 1
ATOM 1392 N N . GLU A 1 171 ? -14.583 -15.562 4.041 1.00 91.75 171 GLU A N 1
ATOM 1393 C CA . GLU A 1 171 ? -14.453 -16.187 5.363 1.00 91.75 171 GLU A CA 1
ATOM 1394 C C . GLU A 1 171 ? -14.254 -15.153 6.479 1.00 91.75 171 GLU A C 1
ATOM 1396 O O . GLU A 1 171 ? -14.780 -15.318 7.581 1.00 91.75 171 GLU A O 1
ATOM 1401 N N . SER A 1 172 ? -13.499 -14.086 6.209 1.00 91.88 172 SER A N 1
ATOM 1402 C CA . SER A 1 172 ? -13.285 -12.994 7.159 1.00 91.88 172 SER A CA 1
ATOM 1403 C C . SER A 1 172 ? -14.585 -12.249 7.456 1.00 91.88 172 SER A C 1
ATOM 1405 O O . SER A 1 172 ? -14.888 -12.002 8.623 1.00 91.88 172 SER A O 1
ATOM 1407 N N . GLU A 1 173 ? -15.384 -11.973 6.425 1.00 92.56 173 GLU A N 1
ATOM 1408 C CA . GLU A 1 173 ? -16.689 -11.324 6.550 1.00 92.56 173 GLU A CA 1
ATOM 1409 C C . GLU A 1 173 ? -17.675 -12.185 7.357 1.00 92.56 173 GLU A C 1
ATOM 1411 O O . GLU A 1 173 ? -18.334 -11.691 8.274 1.00 92.56 173 GLU A O 1
ATOM 1416 N N . LEU A 1 174 ? -17.719 -13.499 7.100 1.00 92.94 174 LEU A N 1
ATOM 1417 C CA . LEU A 1 174 ? -18.521 -14.437 7.894 1.00 92.94 174 LEU A CA 1
ATOM 1418 C C . LEU A 1 174 ? -18.109 -14.422 9.373 1.00 92.94 174 LEU A C 1
ATOM 1420 O O . LEU A 1 174 ? -18.964 -14.276 10.247 1.00 92.94 174 LEU A O 1
ATOM 1424 N N . LYS A 1 175 ? -16.804 -14.487 9.663 1.00 92.69 175 LYS A N 1
ATOM 1425 C CA . LYS A 1 175 ? -16.290 -14.432 11.042 1.00 92.69 175 LYS A CA 1
ATOM 1426 C C . LYS A 1 175 ? -16.566 -13.091 11.721 1.00 92.69 175 LYS A C 1
ATOM 1428 O O . LYS A 1 175 ? -16.857 -13.064 12.913 1.00 92.69 175 LYS A O 1
ATOM 1433 N N . GLN A 1 176 ? -16.495 -11.973 10.999 1.00 91.94 176 GLN A N 1
ATOM 1434 C CA . GLN A 1 176 ? -16.862 -10.659 11.541 1.00 91.94 176 GLN A CA 1
ATOM 1435 C C . GLN A 1 176 ? -18.344 -10.596 11.911 1.00 91.94 176 GLN A C 1
ATOM 1437 O O . GLN A 1 176 ? -18.686 -10.091 12.983 1.00 91.94 176 GLN A O 1
ATOM 1442 N N . ASN A 1 177 ? -19.214 -11.158 11.072 1.00 92.19 177 ASN A N 1
ATOM 1443 C CA . ASN A 1 177 ? -20.638 -11.254 11.371 1.00 92.19 177 ASN A CA 1
ATOM 1444 C C . ASN A 1 177 ? -20.889 -12.121 12.615 1.00 92.19 177 ASN A C 1
ATOM 1446 O O . ASN A 1 177 ? -21.629 -11.695 13.504 1.00 92.19 177 ASN A O 1
ATOM 1450 N N . GLU A 1 178 ? -20.222 -13.272 12.744 1.00 92.31 178 GLU A N 1
ATOM 1451 C CA . GLU A 1 178 ? -20.282 -14.109 13.953 1.00 92.31 178 GLU A CA 1
ATOM 1452 C C . GLU A 1 178 ? -19.814 -13.355 15.206 1.00 92.31 178 GLU A C 1
ATOM 1454 O O . GLU A 1 178 ? -20.504 -13.364 16.225 1.00 92.31 178 GLU A O 1
ATOM 1459 N N . ILE A 1 179 ? -18.692 -12.631 15.130 1.00 92.25 179 ILE A N 1
ATOM 1460 C CA . ILE A 1 179 ? -18.196 -11.796 16.236 1.00 92.25 179 ILE A CA 1
ATOM 1461 C C . ILE A 1 179 ? -19.234 -10.739 16.628 1.00 92.25 179 ILE A C 1
ATOM 1463 O O . ILE A 1 179 ? -19.451 -10.515 17.819 1.00 92.25 179 ILE A O 1
ATOM 1467 N N . SER A 1 180 ? -19.901 -10.112 15.656 1.00 93.06 180 SER A N 1
ATOM 1468 C CA . SER A 1 180 ? -20.924 -9.097 15.927 1.00 93.06 180 SER A CA 1
ATOM 1469 C C . SER A 1 180 ? -22.143 -9.668 16.663 1.00 93.06 180 SER A C 1
ATOM 1471 O O . SER A 1 180 ? -22.700 -9.007 17.541 1.00 93.06 180 SER A O 1
ATOM 1473 N N . LEU A 1 181 ? -22.541 -10.906 16.344 1.00 93.31 181 LEU A N 1
ATOM 1474 C CA . LEU A 1 181 ? -23.627 -11.606 17.031 1.00 93.31 181 LEU A CA 1
ATOM 1475 C C . LEU A 1 181 ? -23.218 -11.961 18.459 1.00 93.31 181 LEU A C 1
ATOM 1477 O O . LEU A 1 181 ? -23.930 -11.622 19.400 1.00 93.31 181 LEU A O 1
ATOM 1481 N N . ILE A 1 182 ? -22.022 -12.530 18.629 1.00 92.75 182 ILE A N 1
ATOM 1482 C CA . ILE A 1 182 ? -21.480 -12.867 19.949 1.00 92.75 182 ILE A CA 1
ATOM 1483 C C . ILE A 1 182 ? -21.364 -11.614 20.827 1.00 92.75 182 ILE A C 1
ATOM 1485 O O . ILE A 1 182 ? -21.665 -11.672 22.014 1.00 92.75 182 ILE A O 1
ATOM 1489 N N . GLN A 1 183 ? -20.961 -10.468 20.270 1.00 92.38 183 GLN A N 1
ATOM 1490 C CA . GLN A 1 183 ? -20.904 -9.202 21.009 1.00 92.38 183 GLN A CA 1
ATOM 1491 C C . GLN A 1 183 ? -22.284 -8.751 21.501 1.00 92.38 183 GLN A C 1
ATOM 1493 O O . GLN A 1 183 ? -22.405 -8.368 22.665 1.00 92.38 183 GLN A O 1
ATOM 1498 N N . LYS A 1 184 ? -23.323 -8.851 20.660 1.00 92.88 184 LYS A N 1
ATOM 1499 C CA . LYS A 1 184 ? -24.705 -8.548 21.067 1.00 92.88 184 LYS A CA 1
ATOM 1500 C C . LYS A 1 184 ? -25.167 -9.458 22.202 1.00 92.88 184 LYS A C 1
ATOM 1502 O O . LYS A 1 184 ? -25.685 -8.959 23.200 1.00 92.88 184 LYS A O 1
ATOM 1507 N N . ASP A 1 185 ? -24.916 -10.760 22.089 1.00 93.31 185 ASP A N 1
ATOM 1508 C CA . ASP A 1 185 ? -25.263 -11.728 23.133 1.00 93.31 185 ASP A CA 1
ATOM 1509 C C . ASP A 1 185 ? -24.526 -11.425 24.447 1.00 93.31 185 ASP A C 1
ATOM 1511 O O . ASP A 1 185 ? -25.096 -11.501 25.539 1.00 93.31 185 ASP A O 1
ATOM 1515 N N . LEU A 1 186 ? -23.257 -11.024 24.361 1.00 93.00 186 LEU A N 1
ATOM 1516 C CA . LEU A 1 186 ? -22.437 -10.665 25.515 1.00 93.00 186 LEU A CA 1
ATOM 1517 C C . LEU A 1 186 ? -22.983 -9.410 26.217 1.00 93.00 186 LEU A C 1
ATOM 1519 O O . LEU A 1 186 ? -23.065 -9.375 27.448 1.00 93.00 186 LEU A O 1
ATOM 1523 N N . ASP A 1 187 ? -23.409 -8.403 25.459 1.00 92.88 187 ASP A N 1
ATOM 1524 C CA . ASP A 1 187 ? -24.014 -7.191 26.012 1.00 92.88 187 ASP A CA 1
ATOM 1525 C C . ASP A 1 187 ? -25.402 -7.455 26.618 1.00 92.88 187 ASP A C 1
ATOM 1527 O O . ASP A 1 187 ? -25.708 -6.949 27.705 1.00 92.88 187 ASP A O 1
ATOM 1531 N N . GLU A 1 188 ? -26.205 -8.340 26.019 1.00 93.31 188 GLU A N 1
ATOM 1532 C CA . GLU A 1 188 ? -27.433 -8.824 26.651 1.00 93.31 188 GLU A CA 1
ATOM 1533 C C . GLU A 1 188 ? -27.152 -9.498 27.997 1.00 93.31 188 GLU A C 1
ATOM 1535 O O . GLU A 1 188 ? -27.809 -9.197 28.998 1.00 93.31 188 GLU A O 1
ATOM 1540 N N . VAL A 1 189 ? -26.172 -10.401 28.053 1.00 92.06 189 VAL A N 1
ATOM 1541 C CA . VAL A 1 189 ? -25.804 -11.099 29.290 1.00 92.06 189 VAL A CA 1
ATOM 1542 C C . VAL A 1 189 ? -25.289 -10.119 30.347 1.00 92.06 189 VAL A C 1
ATOM 1544 O O . VAL A 1 189 ? -25.661 -10.242 31.517 1.00 92.06 189 VAL A O 1
ATOM 1547 N N . LYS A 1 190 ? -24.497 -9.108 29.966 1.00 91.06 190 LYS A N 1
ATOM 1548 C CA . LYS A 1 190 ? -24.065 -8.039 30.884 1.00 91.06 190 LYS A CA 1
ATOM 1549 C C . LYS A 1 190 ? -25.251 -7.268 31.455 1.00 91.06 190 LYS A C 1
ATOM 1551 O O . LYS A 1 190 ? -25.321 -7.099 32.670 1.00 91.06 190 LYS A O 1
ATOM 1556 N N . SER A 1 191 ? -26.207 -6.864 30.617 1.00 90.44 191 SER A N 1
ATOM 1557 C CA . SER A 1 191 ? -27.402 -6.145 31.080 1.00 90.44 191 SER A CA 1
ATOM 1558 C C . SER A 1 191 ? -28.244 -6.996 32.042 1.00 90.44 191 SER A C 1
ATOM 1560 O O . SER A 1 191 ? -28.689 -6.523 33.091 1.00 90.44 191 SER A O 1
ATOM 1562 N N . LYS A 1 192 ? -28.390 -8.298 31.752 1.00 92.31 192 LYS A N 1
ATOM 1563 C CA . LYS A 1 192 ? -29.048 -9.266 32.640 1.00 92.31 192 LYS A CA 1
ATOM 1564 C C . LYS A 1 192 ? -28.295 -9.386 33.969 1.00 92.31 192 LYS A C 1
ATOM 1566 O O . LYS A 1 192 ? -28.931 -9.359 35.021 1.00 92.31 192 LYS A O 1
ATOM 1571 N N . LYS A 1 193 ? -26.958 -9.445 33.949 1.00 91.62 193 LYS A N 1
ATOM 1572 C CA . LYS A 1 193 ? -26.114 -9.475 35.156 1.00 91.62 193 LYS A CA 1
ATOM 1573 C C . LYS A 1 193 ? -26.277 -8.214 36.008 1.00 91.62 193 LYS A C 1
ATOM 1575 O O . LYS A 1 193 ? -26.403 -8.327 37.225 1.00 91.62 193 LYS A O 1
ATOM 1580 N N . GLU A 1 194 ? -26.305 -7.030 35.401 1.00 91.00 194 GLU A N 1
ATOM 1581 C CA . GLU A 1 194 ? -26.547 -5.773 36.122 1.00 91.00 194 GLU A CA 1
ATOM 1582 C C . GLU A 1 194 ? -27.931 -5.743 36.774 1.00 91.00 194 GLU A C 1
ATOM 1584 O O . GLU A 1 194 ? -28.062 -5.353 37.933 1.00 91.00 194 GLU A O 1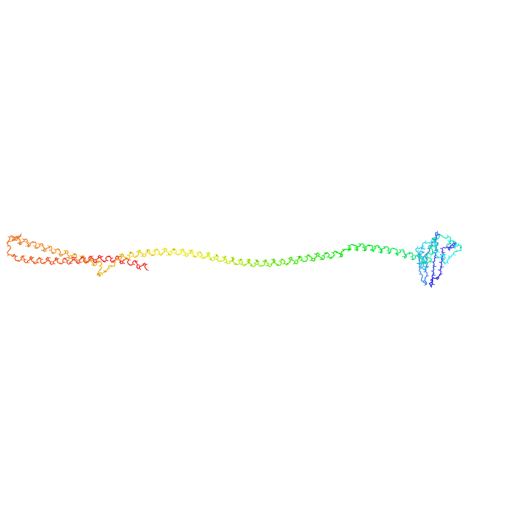
ATOM 1589 N N . ASN A 1 195 ? -28.961 -6.211 36.068 1.00 91.75 195 ASN A N 1
ATOM 1590 C CA . ASN A 1 195 ? -30.310 -6.306 36.624 1.00 91.75 195 ASN A CA 1
ATOM 1591 C C . ASN A 1 195 ? -30.384 -7.288 37.801 1.00 91.75 195 ASN A C 1
ATOM 1593 O O . ASN A 1 195 ? -31.050 -7.005 38.795 1.00 91.75 195 ASN A O 1
ATOM 1597 N N . VAL A 1 196 ? -29.689 -8.425 37.717 1.00 90.75 196 VAL A N 1
ATOM 1598 C CA . VAL A 1 196 ? -29.589 -9.379 38.833 1.00 90.75 196 VAL A CA 1
ATOM 1599 C C . VAL A 1 196 ? -28.838 -8.760 40.013 1.00 90.75 196 VAL A C 1
ATOM 1601 O O . VAL A 1 196 ? -29.308 -8.868 41.138 1.00 90.75 196 VAL A O 1
ATOM 1604 N N . SER A 1 197 ? -27.731 -8.055 39.766 1.00 88.75 197 SER A N 1
ATOM 1605 C CA . SER A 1 197 ? -26.982 -7.312 40.790 1.00 88.75 197 SER A CA 1
ATOM 1606 C C . SER A 1 197 ? -27.874 -6.319 41.548 1.00 88.75 197 SER A C 1
ATOM 1608 O O . SER A 1 197 ? -27.927 -6.352 42.776 1.00 88.75 197 SER A O 1
ATOM 1610 N N . LYS A 1 198 ? -28.663 -5.506 40.830 1.00 91.56 198 LYS A N 1
ATOM 1611 C CA . LYS A 1 198 ? -29.627 -4.575 41.446 1.00 91.56 198 LYS A CA 1
ATOM 1612 C C . LYS A 1 198 ? -30.652 -5.307 42.314 1.00 91.56 198 LYS A C 1
ATOM 1614 O O . LYS A 1 198 ? -30.885 -4.908 43.450 1.00 91.56 198 LYS A O 1
ATOM 1619 N N . LYS A 1 199 ? -31.211 -6.414 41.812 1.00 90.25 199 LYS A N 1
ATOM 1620 C CA . LYS A 1 199 ? -32.160 -7.242 42.574 1.00 90.25 199 LYS A CA 1
ATOM 1621 C C . LYS A 1 199 ? -31.538 -7.870 43.822 1.00 90.25 199 LYS A C 1
ATOM 1623 O O . LYS A 1 199 ? -32.236 -8.009 44.817 1.00 90.25 199 LYS A O 1
ATOM 1628 N N . ILE A 1 200 ? -30.258 -8.245 43.791 1.00 89.81 200 ILE A N 1
ATOM 1629 C CA . ILE A 1 200 ? -29.549 -8.758 44.974 1.00 89.81 200 ILE A CA 1
ATOM 1630 C C . ILE A 1 200 ? -29.455 -7.667 46.042 1.00 89.81 200 ILE A C 1
ATOM 1632 O O . ILE A 1 200 ? -29.821 -7.919 47.183 1.00 89.81 200 ILE A O 1
ATOM 1636 N N . ILE A 1 201 ? -29.066 -6.445 45.669 1.00 89.94 201 ILE A N 1
ATOM 1637 C CA . ILE A 1 201 ? -28.997 -5.310 46.606 1.00 89.94 201 ILE A CA 1
ATOM 1638 C C . ILE A 1 201 ? -30.382 -5.016 47.210 1.00 89.94 201 ILE A C 1
ATOM 1640 O O . ILE A 1 201 ? -30.517 -4.816 48.419 1.00 89.94 201 ILE A O 1
ATOM 1644 N N . GLU A 1 202 ? -31.434 -5.027 46.386 1.00 89.81 202 GLU A N 1
ATOM 1645 C CA . GLU A 1 202 ? -32.815 -4.889 46.861 1.00 89.81 202 GLU A CA 1
ATOM 1646 C C . GLU A 1 202 ? -33.204 -6.012 47.833 1.00 89.81 202 GLU A C 1
ATOM 1648 O O . GLU A 1 202 ? -33.800 -5.736 48.876 1.00 89.81 202 GLU A O 1
ATOM 1653 N N . LEU A 1 203 ? -32.852 -7.266 47.535 1.00 90.12 203 LEU A N 1
ATOM 1654 C CA . LEU A 1 203 ? -33.103 -8.394 48.431 1.00 90.12 203 LEU A CA 1
ATOM 1655 C C . LEU A 1 203 ? -32.363 -8.239 49.759 1.00 90.12 203 LEU A C 1
ATOM 1657 O O . LEU A 1 203 ? -33.000 -8.387 50.795 1.00 90.12 203 LEU A O 1
ATOM 1661 N N . GLU A 1 204 ? -31.084 -7.864 49.749 1.00 89.81 204 GLU A N 1
ATOM 1662 C CA . GLU A 1 204 ? -30.300 -7.629 50.968 1.00 89.81 204 GLU A CA 1
ATOM 1663 C C . GLU A 1 204 ? -30.932 -6.536 51.844 1.00 89.81 204 GLU A C 1
ATOM 1665 O O . GLU A 1 204 ? -31.042 -6.687 53.063 1.00 89.81 204 GLU A O 1
ATOM 1670 N N . SER A 1 205 ? -31.398 -5.438 51.237 1.00 88.75 205 SER A N 1
ATOM 1671 C CA . SER A 1 205 ? -32.111 -4.382 51.971 1.00 88.75 205 SER A CA 1
ATOM 1672 C C . SER A 1 205 ? -33.427 -4.872 52.581 1.00 88.75 205 SER A C 1
ATOM 1674 O O . SER A 1 205 ? -33.722 -4.571 53.738 1.00 88.75 205 SER A O 1
ATOM 1676 N N . ARG A 1 206 ? -34.200 -5.680 51.843 1.00 88.25 206 ARG A N 1
ATOM 1677 C CA . ARG A 1 206 ? -35.441 -6.282 52.346 1.00 88.25 206 ARG A CA 1
ATOM 1678 C C . ARG A 1 206 ? -35.174 -7.286 53.457 1.00 88.25 206 ARG A C 1
ATOM 1680 O O . ARG A 1 206 ? -35.962 -7.366 54.391 1.00 88.25 206 ARG A O 1
ATOM 1687 N N . GLU A 1 207 ? -34.076 -8.025 53.378 1.00 89.69 207 GLU A N 1
ATO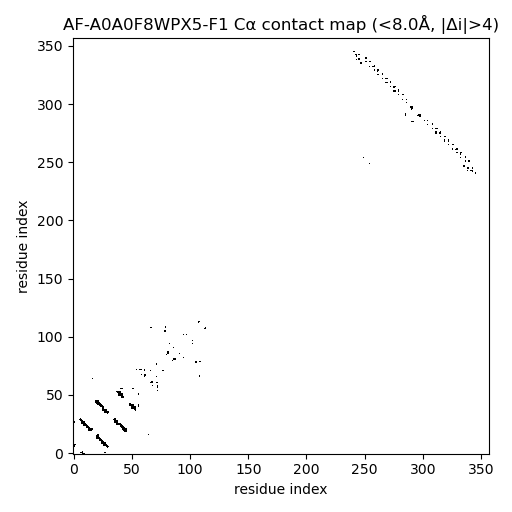M 1688 C CA . GLU A 1 207 ? -33.667 -8.979 54.404 1.00 89.69 207 GLU A CA 1
ATOM 1689 C C . GLU A 1 207 ? -33.319 -8.272 55.720 1.00 89.69 207 GLU A C 1
ATOM 1691 O O . GLU A 1 207 ? -33.709 -8.738 56.789 1.00 89.69 207 GLU A O 1
ATOM 1696 N N . LYS A 1 208 ? -32.646 -7.113 55.650 1.00 89.81 208 LYS A N 1
ATOM 1697 C CA . LYS A 1 208 ? -32.398 -6.253 56.821 1.00 89.81 208 LYS A CA 1
ATOM 1698 C C . LYS A 1 208 ? -33.699 -5.759 57.445 1.00 89.81 208 LYS A C 1
ATOM 1700 O O . LYS A 1 208 ? -33.899 -5.956 58.638 1.00 89.81 208 LYS A O 1
ATOM 1705 N N . LEU A 1 209 ? -34.610 -5.216 56.633 1.00 89.44 209 LEU A N 1
ATOM 1706 C CA . LEU A 1 209 ? -35.929 -4.787 57.110 1.00 89.44 209 LEU A CA 1
ATOM 1707 C C . LEU A 1 209 ? -36.699 -5.946 57.748 1.00 89.44 209 LEU A C 1
ATOM 1709 O O . LEU A 1 209 ? -37.314 -5.786 58.796 1.00 89.44 209 LEU A O 1
ATOM 1713 N N . PHE A 1 210 ? -36.656 -7.135 57.144 1.00 90.12 210 PHE A N 1
ATOM 1714 C CA . PHE A 1 210 ? -37.318 -8.311 57.697 1.00 90.12 210 PHE A CA 1
ATOM 1715 C C . PHE A 1 210 ? -36.751 -8.687 59.071 1.00 90.12 210 PHE A C 1
ATOM 1717 O O . PHE A 1 210 ? -37.531 -8.965 59.978 1.00 90.12 210 PHE A O 1
ATOM 1724 N N . LYS A 1 211 ? -35.422 -8.628 59.250 1.00 90.94 211 LYS A N 1
ATOM 1725 C CA . LYS A 1 211 ? -34.774 -8.841 60.555 1.00 90.94 211 LYS A CA 1
ATOM 1726 C C . LYS A 1 211 ? -35.239 -7.822 61.597 1.00 90.94 211 LYS A C 1
ATOM 1728 O O . LYS A 1 211 ? -35.664 -8.223 62.679 1.00 90.94 211 LYS A O 1
ATOM 1733 N N . GLU A 1 212 ? -35.262 -6.538 61.248 1.00 90.50 212 GLU A N 1
ATOM 1734 C CA . GLU A 1 212 ? -35.763 -5.472 62.129 1.00 90.50 212 GLU A CA 1
ATOM 1735 C C . GLU A 1 212 ? -37.227 -5.713 62.534 1.00 90.50 212 GLU A C 1
ATOM 1737 O O . GLU A 1 212 ? -37.576 -5.635 63.712 1.00 90.50 212 GLU A O 1
ATOM 1742 N N . TYR A 1 213 ? -38.089 -6.091 61.584 1.00 89.00 213 TYR A N 1
ATOM 1743 C CA . TYR A 1 213 ? -39.483 -6.431 61.880 1.00 89.00 213 TYR A CA 1
ATOM 1744 C C . TYR A 1 213 ? -39.617 -7.674 62.763 1.00 89.00 213 TYR A C 1
ATOM 1746 O O . TYR A 1 213 ? -40.511 -7.718 63.611 1.00 89.00 213 TYR A O 1
ATOM 1754 N N . THR A 1 214 ? -38.766 -8.688 62.586 1.00 89.19 214 THR A N 1
ATOM 1755 C CA . THR A 1 214 ? -38.782 -9.868 63.461 1.00 89.19 214 THR A CA 1
ATOM 1756 C C . THR A 1 214 ? -38.362 -9.525 64.886 1.00 89.19 214 THR A C 1
ATOM 1758 O O . THR A 1 214 ? -39.049 -9.938 65.818 1.00 89.19 214 THR A O 1
ATOM 1761 N N . GLU A 1 215 ? -37.324 -8.705 65.065 1.00 90.31 215 GLU A N 1
ATOM 1762 C CA . GLU A 1 215 ? -36.881 -8.234 66.383 1.00 90.31 215 GLU A CA 1
ATOM 1763 C C . GLU A 1 215 ? -37.962 -7.385 67.064 1.00 90.31 215 GLU A C 1
ATOM 1765 O O . GLU A 1 215 ? -38.295 -7.610 68.229 1.00 90.31 215 GLU A O 1
ATOM 1770 N N . LEU A 1 216 ? -38.588 -6.467 66.320 1.00 91.62 216 LEU A N 1
ATOM 1771 C CA . LEU A 1 216 ? -39.696 -5.654 66.822 1.00 91.62 216 LEU A CA 1
ATOM 1772 C C . LEU A 1 216 ? -40.893 -6.520 67.231 1.00 91.62 216 LEU A C 1
ATOM 1774 O O . LEU A 1 216 ? -41.522 -6.280 68.261 1.00 91.62 216 LEU A O 1
ATOM 1778 N N . ARG A 1 217 ? -41.210 -7.556 66.448 1.00 89.75 217 ARG A N 1
ATOM 1779 C CA . ARG A 1 217 ? -42.286 -8.497 66.774 1.00 89.75 217 ARG A CA 1
ATOM 1780 C C . ARG A 1 217 ? -41.979 -9.290 68.044 1.00 89.75 217 ARG A C 1
ATOM 1782 O O . ARG A 1 217 ? -42.887 -9.534 68.834 1.00 89.75 217 ARG A O 1
ATOM 1789 N N . GLU A 1 218 ? -40.730 -9.697 68.252 1.00 88.75 218 GLU A N 1
ATOM 1790 C CA . GLU A 1 218 ? -40.312 -10.355 69.493 1.00 88.75 218 GLU A CA 1
ATOM 1791 C C . GLU A 1 218 ? -40.433 -9.429 70.704 1.00 88.75 218 GLU A C 1
ATOM 1793 O O . GLU A 1 218 ? -40.914 -9.866 71.750 1.00 88.75 218 GLU A O 1
ATOM 1798 N N . GLN A 1 219 ? -40.045 -8.158 70.567 1.00 88.44 219 GLN A N 1
ATOM 1799 C CA . GLN A 1 219 ? -40.217 -7.150 71.617 1.00 88.44 219 GLN A CA 1
ATOM 1800 C C . GLN A 1 219 ? -41.697 -6.946 71.950 1.00 88.44 219 GLN A C 1
ATOM 1802 O O . GLN A 1 219 ? -42.092 -7.143 73.094 1.00 88.44 219 GLN A O 1
ATOM 1807 N N . LEU A 1 220 ? -42.537 -6.698 70.941 1.00 87.12 220 LEU A N 1
ATOM 1808 C CA . LEU A 1 220 ? -43.982 -6.534 71.126 1.00 87.12 220 LEU A CA 1
ATOM 1809 C C . LEU A 1 220 ? -44.642 -7.765 71.757 1.00 87.12 220 LEU A C 1
ATOM 1811 O O . LEU A 1 220 ? -45.557 -7.631 72.563 1.00 87.12 220 LEU A O 1
ATOM 1815 N N . ASN A 1 221 ? -44.187 -8.975 71.423 1.00 88.12 221 ASN A N 1
ATOM 1816 C CA . ASN A 1 221 ? -44.682 -10.189 72.070 1.00 88.12 221 ASN A CA 1
ATOM 1817 C C . ASN A 1 221 ? -44.290 -10.254 73.551 1.00 88.12 221 ASN A C 1
ATOM 1819 O O . ASN A 1 221 ? -45.113 -10.662 74.370 1.00 88.12 221 ASN A O 1
ATOM 1823 N N . LYS A 1 222 ? -43.064 -9.847 73.911 1.00 87.81 222 LYS A N 1
ATOM 1824 C CA . LYS A 1 222 ? -42.651 -9.740 75.320 1.00 87.81 222 LYS A CA 1
ATOM 1825 C C . LYS A 1 222 ? -43.496 -8.702 76.053 1.00 87.81 222 LYS A C 1
ATOM 1827 O O . LYS A 1 222 ? -43.973 -8.995 77.144 1.00 87.81 222 LYS A O 1
ATOM 1832 N N . ASP A 1 223 ? -43.740 -7.553 75.431 1.00 86.69 223 ASP A N 1
ATOM 1833 C CA . ASP A 1 223 ? -44.576 -6.489 75.991 1.00 86.69 223 ASP A CA 1
ATOM 1834 C C . ASP A 1 223 ? -46.037 -6.934 76.162 1.00 86.69 223 ASP A C 1
ATOM 1836 O O . ASP A 1 223 ? -46.689 -6.610 77.152 1.00 86.69 223 ASP A O 1
ATOM 1840 N N . LEU A 1 224 ? -46.565 -7.742 75.239 1.00 86.00 224 LEU A N 1
ATOM 1841 C CA . LEU A 1 224 ? -47.892 -8.341 75.389 1.00 86.00 224 LEU A CA 1
ATOM 1842 C C . LEU A 1 224 ? -47.943 -9.358 76.530 1.00 86.00 224 LEU A C 1
ATOM 1844 O O . LEU A 1 224 ? -48.938 -9.409 77.249 1.00 86.00 224 LEU A O 1
ATOM 1848 N N . GLU A 1 225 ? -46.908 -10.176 76.708 1.00 84.69 225 GLU A N 1
ATOM 1849 C CA . GLU A 1 225 ? -46.845 -11.122 77.825 1.00 84.69 225 GLU A CA 1
ATOM 1850 C C . GLU A 1 225 ? -46.730 -10.399 79.175 1.00 84.69 225 GLU A C 1
ATOM 1852 O O . GLU A 1 225 ? -47.427 -10.767 80.124 1.00 84.69 225 GLU A O 1
ATOM 1857 N N . THR A 1 226 ? -45.935 -9.329 79.271 1.00 85.12 226 THR A N 1
ATOM 1858 C CA . THR A 1 226 ? -45.867 -8.510 80.492 1.00 85.12 226 THR A CA 1
ATOM 1859 C C . THR A 1 226 ? -47.197 -7.813 80.765 1.00 85.12 226 THR A C 1
ATOM 1861 O O . THR A 1 226 ? -47.700 -7.897 81.885 1.00 85.12 226 THR A O 1
ATOM 1864 N N . ALA A 1 227 ? -47.830 -7.219 79.750 1.00 81.50 227 ALA A N 1
ATOM 1865 C CA . ALA A 1 227 ? -49.147 -6.602 79.884 1.00 81.50 227 ALA A CA 1
ATOM 1866 C C . ALA A 1 227 ? -50.218 -7.614 80.323 1.00 81.50 227 ALA A C 1
ATOM 1868 O O . ALA A 1 227 ? -50.981 -7.332 81.243 1.00 81.50 227 ALA A O 1
ATOM 1869 N N . LYS A 1 228 ? -50.251 -8.821 79.740 1.00 84.44 228 LYS A N 1
ATOM 1870 C CA . LYS A 1 228 ? -51.167 -9.895 80.168 1.00 84.44 228 LYS A CA 1
ATOM 1871 C C . LYS A 1 228 ? -50.929 -10.320 81.613 1.00 84.44 228 LYS A C 1
ATOM 1873 O O . LYS A 1 228 ? -51.894 -10.560 82.334 1.00 84.44 228 LYS A O 1
ATOM 1878 N N . ASN A 1 229 ? -49.673 -10.441 82.038 1.00 81.25 229 ASN A N 1
ATOM 1879 C CA . ASN A 1 229 ? -49.352 -10.791 83.420 1.00 81.25 229 ASN A CA 1
ATOM 1880 C C . ASN A 1 229 ? -49.780 -9.683 84.387 1.00 81.25 229 ASN A C 1
ATOM 1882 O O . ASN A 1 229 ? -50.378 -9.984 85.415 1.00 81.25 229 ASN A O 1
ATOM 1886 N N . ASN A 1 230 ? -49.575 -8.417 84.020 1.00 81.56 230 ASN A N 1
ATOM 1887 C CA . ASN A 1 230 ? -50.055 -7.277 84.799 1.00 81.56 230 ASN A CA 1
ATOM 1888 C C . ASN A 1 230 ? -51.588 -7.246 84.879 1.00 81.56 230 ASN A C 1
ATOM 1890 O O . ASN A 1 230 ? -52.131 -7.012 85.951 1.00 81.56 230 ASN A O 1
ATOM 1894 N N . ILE A 1 231 ? -52.294 -7.550 83.783 1.00 78.81 231 ILE A N 1
ATOM 1895 C CA . ILE A 1 231 ? -53.760 -7.676 83.790 1.00 78.81 231 ILE A CA 1
ATOM 1896 C C . ILE A 1 231 ? -54.199 -8.794 84.741 1.00 78.81 231 ILE A C 1
ATOM 1898 O O . ILE A 1 231 ? -55.078 -8.561 85.560 1.00 78.81 231 ILE A O 1
ATOM 1902 N N . LYS A 1 232 ? -53.568 -9.976 84.700 1.00 77.31 232 LYS A N 1
ATOM 1903 C CA . LYS A 1 232 ? -53.891 -11.081 85.623 1.00 77.31 232 LYS A CA 1
ATOM 1904 C C . LYS A 1 232 ? -53.669 -10.702 87.086 1.00 77.31 232 LYS A C 1
ATOM 1906 O O . LYS A 1 232 ? -54.527 -10.985 87.916 1.00 77.31 232 LYS A O 1
ATOM 1911 N N . LEU A 1 233 ? -52.542 -10.059 87.396 1.00 76.38 233 LEU A N 1
ATOM 1912 C CA . LEU A 1 233 ? -52.246 -9.583 88.749 1.00 76.38 233 LEU A CA 1
ATOM 1913 C C . LEU A 1 233 ? -53.295 -8.565 89.210 1.00 76.38 233 LEU A C 1
ATOM 1915 O O . LEU A 1 233 ? -53.865 -8.720 90.286 1.00 76.38 233 LEU A O 1
ATOM 1919 N N . ASN A 1 234 ? -53.625 -7.591 88.362 1.00 72.56 234 ASN A N 1
ATOM 1920 C CA . ASN A 1 234 ? -54.645 -6.591 88.666 1.00 72.56 234 ASN A CA 1
ATOM 1921 C C . ASN A 1 234 ? -56.044 -7.219 88.812 1.00 72.56 234 ASN A C 1
ATOM 1923 O O . ASN A 1 234 ? -56.790 -6.832 89.704 1.00 72.56 234 ASN A O 1
ATOM 1927 N N . GLU A 1 235 ? -56.414 -8.214 88.000 1.00 71.94 235 GLU A N 1
ATOM 1928 C CA . GLU A 1 235 ? -57.677 -8.953 88.149 1.00 71.94 235 GLU A CA 1
ATOM 1929 C C . GLU A 1 235 ? -57.748 -9.725 89.477 1.00 71.94 235 GLU A C 1
ATOM 1931 O O . GLU A 1 235 ? -58.804 -9.777 90.114 1.00 71.94 235 GLU A O 1
ATOM 1936 N N . GLU A 1 236 ? -56.638 -10.320 89.920 1.00 68.94 236 GLU A N 1
ATOM 1937 C CA . GLU A 1 236 ? -56.542 -10.965 91.232 1.00 68.94 236 GLU A CA 1
ATOM 1938 C C . GLU A 1 236 ? -56.624 -9.957 92.384 1.00 68.94 236 GLU A C 1
ATOM 1940 O O . GLU A 1 236 ? -57.230 -10.253 93.417 1.00 68.94 236 GLU A O 1
ATOM 1945 N N . GLU A 1 237 ? -56.053 -8.765 92.219 1.00 65.62 237 GLU A N 1
ATOM 1946 C CA . GLU A 1 237 ? -56.160 -7.685 93.200 1.00 65.62 237 GLU A CA 1
ATOM 1947 C C . GLU A 1 237 ? -57.579 -7.107 93.270 1.00 65.62 237 GLU A C 1
ATOM 1949 O O . GLU A 1 237 ? -58.103 -6.930 94.370 1.00 65.62 237 GLU A O 1
ATOM 1954 N N . VAL A 1 238 ? -58.256 -6.922 92.134 1.00 64.81 238 VAL A N 1
ATOM 1955 C CA . VAL A 1 238 ? -59.654 -6.461 92.078 1.00 64.81 238 VAL A CA 1
ATOM 1956 C C . VAL A 1 238 ? -60.603 -7.473 92.725 1.00 64.81 238 VAL A C 1
ATOM 1958 O O . VAL A 1 238 ? -61.498 -7.075 93.467 1.00 64.81 238 VAL A O 1
ATOM 1961 N N . LYS A 1 239 ? -60.387 -8.785 92.545 1.00 62.56 239 LYS A N 1
ATOM 1962 C CA . LYS A 1 239 ? -61.190 -9.826 93.225 1.00 62.56 239 LYS A CA 1
ATOM 1963 C C . LYS A 1 239 ? -61.083 -9.786 94.752 1.00 62.56 239 LYS A C 1
ATOM 1965 O O . LYS A 1 239 ? -61.993 -10.263 95.427 1.00 62.56 239 LYS A O 1
ATOM 1970 N N . LYS A 1 240 ? -59.995 -9.241 95.308 1.00 60.75 240 LYS A N 1
ATOM 1971 C CA . LYS A 1 240 ? -59.818 -9.076 96.762 1.00 60.75 240 LYS A CA 1
ATOM 1972 C C . LYS A 1 240 ? -60.543 -7.845 97.314 1.00 60.75 240 LYS A C 1
ATOM 1974 O O . LYS A 1 240 ? -60.658 -7.721 98.532 1.00 60.75 240 LYS A O 1
ATOM 1979 N N . ILE A 1 241 ? -61.027 -6.941 96.460 1.00 59.19 241 ILE A N 1
ATOM 1980 C CA . ILE A 1 241 ? -61.786 -5.762 96.882 1.00 59.19 241 ILE A CA 1
ATOM 1981 C C . ILE A 1 241 ? -63.248 -6.176 97.074 1.00 59.19 241 ILE A C 1
ATOM 1983 O O . ILE A 1 241 ? -63.994 -6.384 96.120 1.00 59.19 241 ILE A O 1
ATOM 1987 N N . VAL A 1 242 ? -63.665 -6.300 98.333 1.00 55.47 242 VAL A N 1
ATOM 1988 C CA . VAL A 1 242 ? -65.060 -6.575 98.693 1.00 55.47 242 VAL A CA 1
ATOM 1989 C C . VAL A 1 242 ? -65.828 -5.253 98.755 1.00 55.47 242 VAL A C 1
ATOM 1991 O O . VAL A 1 242 ? -65.461 -4.337 99.491 1.00 55.47 242 VAL A O 1
ATOM 1994 N N . LEU A 1 243 ? -66.911 -5.150 97.979 1.00 53.00 243 LEU A N 1
ATOM 1995 C CA . LEU A 1 243 ? -67.842 -4.020 98.021 1.00 53.00 243 LEU A CA 1
ATOM 1996 C C . LEU A 1 243 ? -68.651 -4.062 99.325 1.00 53.00 243 LEU A C 1
ATOM 1998 O O . LEU A 1 243 ? -69.671 -4.745 99.415 1.00 53.00 243 LEU A O 1
ATOM 2002 N N . VAL A 1 244 ? -68.204 -3.317 100.333 1.00 51.78 244 VAL A N 1
ATOM 2003 C CA . VAL A 1 244 ? -68.963 -3.106 101.573 1.00 51.78 244 VAL A CA 1
ATOM 2004 C C . VAL A 1 244 ? -69.967 -1.972 101.342 1.00 51.78 244 VAL A C 1
ATOM 2006 O O . VAL A 1 244 ? -69.587 -0.855 100.991 1.00 51.78 244 VAL A O 1
ATOM 2009 N N . LYS A 1 245 ? -71.266 -2.248 101.509 1.00 50.53 245 LYS A N 1
ATOM 2010 C CA . LYS A 1 245 ? -72.315 -1.214 101.493 1.00 50.53 245 LYS A CA 1
ATOM 2011 C C . LYS A 1 245 ? -72.277 -0.450 102.819 1.00 50.53 245 LYS A C 1
ATOM 2013 O O . LYS A 1 245 ? -72.498 -1.065 103.857 1.00 50.53 245 LYS A O 1
ATOM 2018 N N . LEU A 1 246 ? -72.059 0.869 102.795 1.00 47.38 246 LEU A N 1
ATOM 2019 C CA . LEU A 1 246 ? -72.243 1.698 103.994 1.00 47.38 246 LEU A CA 1
ATOM 2020 C C . LEU A 1 246 ? -73.722 1.738 104.382 1.00 47.38 246 LEU A C 1
ATOM 2022 O O . LEU A 1 246 ? -74.560 2.199 103.606 1.00 47.38 246 LEU A O 1
ATOM 2026 N N . SER A 1 247 ? -74.028 1.289 105.594 1.00 51.41 247 SER A N 1
ATOM 2027 C CA . SER A 1 247 ? -75.350 1.389 106.221 1.00 51.41 247 SER A CA 1
ATOM 2028 C C . SER A 1 247 ? -75.568 2.722 106.952 1.00 51.41 247 SER A C 1
ATOM 2030 O O . SER A 1 247 ? -76.717 3.081 107.206 1.00 51.41 247 SER A O 1
ATOM 2032 N N . THR A 1 248 ? -74.510 3.482 107.271 1.00 54.09 248 THR A N 1
ATOM 2033 C CA . THR A 1 248 ? -74.578 4.649 108.172 1.00 54.09 248 THR A CA 1
ATOM 2034 C C . THR A 1 248 ? -73.889 5.903 107.612 1.00 54.09 248 THR A C 1
ATOM 2036 O O . THR A 1 248 ? -72.947 5.831 106.826 1.00 54.09 248 THR A O 1
ATOM 2039 N N . LYS A 1 249 ? -74.396 7.090 107.993 1.00 57.25 249 LYS A N 1
ATOM 2040 C CA . LYS A 1 249 ? -73.886 8.422 107.581 1.00 57.25 249 LYS A CA 1
ATOM 2041 C C . LYS A 1 249 ? -72.953 9.080 108.616 1.00 57.25 249 LYS A C 1
ATOM 2043 O O . LYS A 1 249 ? -72.590 10.240 108.443 1.00 57.25 249 LYS A O 1
ATOM 2048 N N . LEU A 1 250 ? -72.632 8.382 109.703 1.00 59.94 250 LEU A N 1
ATOM 2049 C CA . LEU A 1 250 ? -71.839 8.900 110.823 1.00 59.94 250 LEU A CA 1
ATOM 2050 C C . LEU A 1 250 ? -70.340 8.691 110.557 1.00 59.94 250 LEU A C 1
ATOM 2052 O O . LEU A 1 250 ? -69.958 7.707 109.925 1.00 59.94 250 LEU A O 1
ATOM 2056 N N . THR A 1 251 ? -69.486 9.602 111.027 1.00 66.38 251 THR A N 1
ATOM 2057 C CA . THR A 1 251 ? -68.023 9.436 110.943 1.00 66.38 251 THR A CA 1
ATOM 2058 C C . THR A 1 251 ? -67.498 8.477 112.019 1.00 66.38 251 THR A C 1
ATOM 2060 O O . THR A 1 251 ? -68.127 8.299 113.062 1.00 66.38 251 THR A O 1
ATOM 2063 N N . GLU A 1 252 ? -66.325 7.864 111.795 1.00 62.88 252 GLU A N 1
ATOM 2064 C CA . GLU A 1 252 ? -65.703 6.930 112.759 1.00 62.88 252 GLU A CA 1
ATOM 2065 C C . GLU A 1 252 ? -65.579 7.526 114.171 1.00 62.88 252 GLU A C 1
ATOM 2067 O O . GLU A 1 252 ? -65.805 6.832 115.161 1.00 62.88 252 GLU A O 1
ATOM 2072 N N . GLU A 1 253 ? -65.257 8.817 114.274 1.00 61.75 253 GLU A N 1
ATOM 2073 C CA . GLU A 1 253 ? -65.156 9.527 115.553 1.00 61.75 253 GLU A CA 1
ATOM 2074 C C . GLU A 1 253 ? -66.514 9.646 116.257 1.00 61.75 253 GLU A C 1
ATOM 2076 O O . GLU A 1 253 ? -66.601 9.398 117.457 1.00 61.75 253 GLU A O 1
ATOM 2081 N N . GLN A 1 254 ? -67.588 9.915 115.506 1.00 66.38 254 GLN A N 1
ATOM 2082 C CA . GLN A 1 254 ? -68.945 10.035 116.048 1.00 66.38 254 GLN A CA 1
ATOM 2083 C C . GLN A 1 254 ? -69.479 8.696 116.568 1.00 66.38 254 GLN A C 1
ATOM 2085 O O . GLN A 1 254 ? -70.147 8.657 117.598 1.00 66.38 254 GLN A O 1
ATOM 2090 N N . ILE A 1 255 ? -69.161 7.584 115.897 1.00 65.06 255 ILE A N 1
ATOM 2091 C CA . ILE A 1 255 ? -69.564 6.245 116.355 1.00 65.06 255 ILE A CA 1
ATOM 2092 C C . ILE A 1 255 ? -68.787 5.843 117.616 1.00 65.06 255 ILE A C 1
ATOM 2094 O O . ILE A 1 255 ? -69.374 5.289 118.545 1.00 65.06 255 ILE A O 1
ATOM 2098 N N . ARG A 1 256 ? -67.489 6.172 117.712 1.00 69.94 256 ARG A N 1
ATOM 2099 C CA . ARG A 1 256 ? -66.706 5.943 118.945 1.00 69.94 256 ARG A CA 1
ATOM 2100 C C . ARG A 1 256 ? -67.239 6.741 120.127 1.00 69.94 256 ARG A C 1
ATOM 2102 O O . ARG A 1 256 ? -67.272 6.223 121.243 1.00 69.94 256 ARG A O 1
ATOM 2109 N N . GLU A 1 257 ? -67.646 7.980 119.884 1.00 71.88 257 GLU A N 1
ATOM 2110 C CA . GLU A 1 257 ? -68.231 8.847 120.903 1.00 71.88 257 GLU A CA 1
ATOM 2111 C C . GLU A 1 257 ? -69.578 8.289 121.391 1.00 71.88 257 GLU A C 1
ATOM 2113 O O . GLU A 1 257 ? -69.776 8.143 122.597 1.00 71.88 257 GLU A O 1
ATOM 2118 N N . GLN A 1 258 ? -70.436 7.829 120.472 1.00 72.25 258 GLN A N 1
ATOM 2119 C CA . GLN A 1 258 ? -71.700 7.164 120.811 1.00 72.25 258 GLN A CA 1
ATOM 2120 C C . GLN A 1 258 ? -71.502 5.849 121.579 1.00 72.25 258 GLN A C 1
ATOM 2122 O O . GLN A 1 258 ? -72.210 5.610 122.555 1.00 72.25 258 GLN A O 1
ATOM 2127 N N . ILE A 1 259 ? -70.513 5.023 121.214 1.00 73.44 259 ILE A N 1
ATOM 2128 C CA . ILE A 1 259 ? -70.170 3.806 121.974 1.00 73.44 259 ILE A CA 1
ATOM 2129 C C . ILE A 1 259 ? -69.684 4.168 123.385 1.00 73.44 259 ILE A C 1
ATOM 2131 O O . ILE A 1 259 ? -70.078 3.529 124.361 1.00 73.44 259 ILE A O 1
ATOM 2135 N N . SER A 1 260 ? -68.836 5.192 123.517 1.00 72.62 260 SER A N 1
ATOM 2136 C CA . SER A 1 260 ? -68.359 5.679 124.817 1.00 72.62 260 SER A CA 1
ATOM 2137 C C . SER A 1 260 ? -69.516 6.146 125.701 1.00 72.62 260 SER A C 1
ATOM 2139 O O . SER A 1 260 ? -69.583 5.776 126.875 1.00 72.62 260 SER A O 1
ATOM 2141 N N . ASP A 1 261 ? -70.442 6.926 125.153 1.00 74.81 261 ASP A N 1
ATOM 2142 C CA . ASP A 1 261 ? -71.573 7.452 125.913 1.00 74.81 261 ASP A CA 1
ATOM 2143 C C . ASP A 1 261 ? -72.603 6.370 126.254 1.00 74.81 261 ASP A C 1
ATOM 2145 O O . ASP A 1 261 ? -73.056 6.315 127.399 1.00 74.81 261 ASP A O 1
ATOM 2149 N N . ALA A 1 262 ? -72.885 5.432 125.346 1.00 71.69 262 ALA A N 1
ATOM 2150 C CA . ALA A 1 262 ? -73.711 4.262 125.643 1.00 71.69 262 ALA A CA 1
ATOM 2151 C C . ALA A 1 262 ? -73.084 3.398 126.756 1.00 71.69 262 ALA A C 1
ATOM 2153 O O . ALA A 1 262 ? -73.775 2.987 127.691 1.00 71.69 262 ALA A O 1
ATOM 2154 N N . ARG A 1 263 ? -71.757 3.192 126.747 1.00 75.06 263 ARG A N 1
ATOM 2155 C CA . ARG A 1 263 ? -71.042 2.470 127.820 1.00 75.06 263 ARG A CA 1
ATOM 2156 C C . ARG A 1 263 ? -71.091 3.208 129.160 1.00 75.06 263 ARG A C 1
ATOM 2158 O O . ARG A 1 263 ? -71.278 2.567 130.195 1.00 75.06 263 ARG A O 1
ATOM 2165 N N . LYS A 1 264 ? -70.973 4.542 129.168 1.00 73.94 264 LYS A N 1
ATOM 2166 C CA . LYS A 1 264 ? -71.137 5.351 130.392 1.00 73.94 264 LYS A CA 1
ATOM 2167 C C . LYS A 1 264 ? -72.546 5.218 130.960 1.00 73.94 264 LYS A C 1
ATOM 2169 O O . LYS A 1 264 ? -72.687 4.947 132.150 1.00 73.94 264 LYS A O 1
ATOM 2174 N N . GLN A 1 265 ? -73.571 5.341 130.116 1.00 73.50 265 GLN A N 1
ATOM 2175 C CA . GLN A 1 265 ? -74.967 5.179 130.531 1.00 73.50 265 GLN A CA 1
ATOM 2176 C C . GLN A 1 265 ? -75.242 3.770 131.069 1.00 73.50 265 GLN A C 1
ATOM 2178 O O . GLN A 1 265 ? -75.937 3.623 132.074 1.00 73.50 265 GLN A O 1
ATOM 2183 N N . THR A 1 266 ? -74.647 2.746 130.454 1.00 73.06 266 THR A N 1
ATOM 2184 C CA . THR A 1 266 ? -74.735 1.358 130.927 1.00 73.06 266 THR A CA 1
ATOM 2185 C C . THR A 1 266 ? -74.115 1.220 132.320 1.00 73.06 266 THR A C 1
ATOM 2187 O O . THR A 1 266 ? -74.782 0.761 133.244 1.00 73.06 266 THR A O 1
ATOM 2190 N N . SER A 1 267 ? -72.896 1.734 132.521 1.00 73.12 267 SER A N 1
ATOM 2191 C CA . SER A 1 267 ? -72.212 1.697 133.823 1.00 73.12 267 SER A CA 1
ATOM 2192 C C . SER A 1 267 ? -72.960 2.470 134.920 1.00 73.12 267 SER A C 1
ATOM 2194 O O . SER A 1 267 ? -73.008 2.041 136.074 1.00 73.12 267 SER A O 1
ATOM 2196 N N . GLU A 1 268 ? -73.571 3.609 134.590 1.00 74.31 268 GLU A N 1
ATOM 2197 C CA . GLU A 1 268 ? -74.387 4.371 135.540 1.00 74.31 268 GLU A CA 1
ATOM 2198 C C . GLU A 1 268 ? -75.665 3.630 135.943 1.00 74.31 268 GLU A C 1
ATOM 2200 O O . GLU A 1 268 ? -76.037 3.645 137.121 1.00 74.31 268 GLU A O 1
ATOM 2205 N N . LYS A 1 269 ? -76.337 2.972 134.990 1.00 74.25 269 LYS A N 1
ATOM 2206 C CA . LYS A 1 269 ? -77.539 2.174 135.267 1.00 74.25 269 LYS A CA 1
ATOM 2207 C C . LYS A 1 269 ? -77.210 0.896 136.037 1.00 74.25 269 LYS A C 1
ATOM 2209 O O . LYS A 1 269 ? -77.953 0.564 136.955 1.00 74.25 269 LYS A O 1
ATOM 2214 N N . GLU A 1 270 ? -76.076 0.250 135.771 1.00 70.62 270 GLU A N 1
ATOM 2215 C CA . GLU A 1 270 ? -75.582 -0.891 136.560 1.00 70.62 270 GLU A CA 1
ATOM 2216 C C . GLU A 1 270 ? -75.302 -0.505 138.013 1.00 70.62 270 GLU A C 1
ATOM 2218 O O . GLU A 1 270 ? -75.743 -1.196 138.929 1.00 70.62 270 GLU A O 1
ATOM 2223 N N . LYS A 1 271 ? -74.649 0.640 138.251 1.00 73.56 271 LYS A N 1
ATOM 2224 C CA . LYS A 1 271 ? -74.426 1.146 139.616 1.00 73.56 271 LYS A CA 1
ATOM 2225 C C . LYS A 1 271 ? -75.741 1.421 140.343 1.00 73.56 271 LYS A C 1
ATOM 2227 O O . LYS A 1 271 ? -75.868 1.096 141.518 1.00 73.56 271 LYS A O 1
ATOM 2232 N N . LYS A 1 272 ? -76.733 2.001 139.658 1.00 71.62 272 LYS A N 1
ATOM 2233 C CA . LYS A 1 272 ? -78.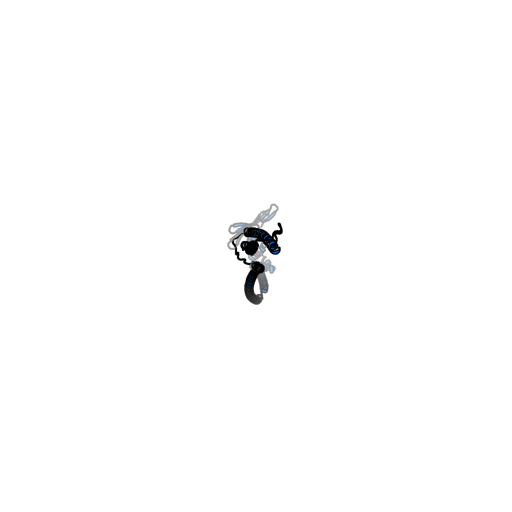067 2.251 140.236 1.00 71.62 272 LYS A CA 1
ATOM 2234 C C . LYS A 1 272 ? -78.825 0.951 140.515 1.00 71.62 272 LYS A C 1
ATOM 2236 O O . LYS A 1 272 ? -79.468 0.855 141.557 1.00 71.62 272 LYS A O 1
ATOM 2241 N N . LYS A 1 273 ? -78.718 -0.039 139.624 1.00 74.12 273 LYS A N 1
ATOM 2242 C CA . LYS A 1 273 ? -79.284 -1.383 139.787 1.00 74.12 273 LYS A CA 1
ATOM 2243 C C . LYS A 1 273 ? -78.687 -2.084 141.007 1.00 74.12 273 LYS A C 1
ATOM 2245 O O . LYS A 1 273 ? -79.453 -2.486 141.870 1.00 74.12 273 LYS A O 1
ATOM 2250 N N . ALA A 1 274 ? -77.360 -2.095 141.147 1.00 70.38 274 ALA A N 1
ATOM 2251 C CA . ALA A 1 274 ? -76.668 -2.708 142.284 1.00 70.38 274 ALA A CA 1
ATOM 2252 C C . ALA A 1 274 ? -77.094 -2.105 143.636 1.00 70.38 274 ALA A C 1
ATOM 2254 O O . ALA A 1 274 ? -77.320 -2.827 144.599 1.00 70.38 274 ALA A O 1
ATOM 2255 N N . VAL A 1 275 ? -77.285 -0.781 143.707 1.00 73.31 275 VAL A N 1
ATOM 2256 C CA . VAL A 1 275 ? -77.758 -0.109 144.933 1.00 73.31 275 VAL A CA 1
ATOM 2257 C C . VAL A 1 275 ? -79.196 -0.504 145.294 1.00 73.31 275 VAL A C 1
ATOM 2259 O O . VAL A 1 275 ? -79.538 -0.560 146.472 1.00 73.31 275 VAL A O 1
ATOM 2262 N N . ILE A 1 276 ? -80.060 -0.747 144.304 1.00 67.25 276 ILE A N 1
ATOM 2263 C CA . ILE A 1 276 ? -81.442 -1.189 144.542 1.00 67.25 276 ILE A CA 1
ATOM 2264 C C . ILE A 1 276 ? -81.484 -2.690 144.851 1.00 67.25 276 ILE A C 1
ATOM 2266 O O . ILE A 1 276 ? -82.243 -3.087 145.723 1.00 67.25 276 ILE A O 1
ATOM 2270 N N . GLU A 1 277 ? -80.645 -3.504 144.211 1.00 68.81 277 GLU A N 1
ATOM 2271 C CA . GLU A 1 277 ? -80.477 -4.928 144.533 1.00 68.81 277 GLU A CA 1
ATOM 2272 C C . GLU A 1 277 ? -80.006 -5.121 145.973 1.00 68.81 277 GLU A C 1
ATOM 2274 O O . GLU A 1 277 ? -80.582 -5.929 146.691 1.00 68.81 277 GLU A O 1
ATOM 2279 N N . GLN A 1 278 ? -79.064 -4.300 146.437 1.00 65.25 278 GLN A N 1
ATOM 2280 C CA . GLN A 1 278 ? -78.610 -4.341 147.823 1.00 65.25 278 GLN A CA 1
ATOM 2281 C C . GLN A 1 278 ? -79.716 -3.928 148.807 1.00 65.25 278 GLN A C 1
ATOM 2283 O O . GLN A 1 278 ? -79.884 -4.554 149.843 1.00 65.25 278 GLN A O 1
ATOM 2288 N N . LYS A 1 279 ? -80.567 -2.957 148.441 1.00 64.19 279 LYS A N 1
ATOM 2289 C CA . LYS A 1 279 ? -81.781 -2.645 149.218 1.00 64.19 279 LYS A CA 1
ATOM 2290 C C . LYS A 1 279 ? -82.802 -3.784 149.213 1.00 64.19 279 LYS A C 1
ATOM 2292 O O . LYS A 1 279 ? -83.515 -3.950 150.193 1.00 64.19 279 LYS A O 1
ATOM 2297 N N . ILE A 1 280 ? -82.917 -4.536 148.119 1.00 68.12 280 ILE A N 1
ATOM 2298 C CA . ILE A 1 280 ? -83.786 -5.718 148.045 1.00 68.12 280 ILE A CA 1
ATOM 2299 C C . ILE A 1 280 ? -83.235 -6.831 148.937 1.00 68.12 280 ILE A C 1
ATOM 2301 O O . ILE A 1 280 ? -84.025 -7.482 149.614 1.00 68.12 280 ILE A O 1
ATOM 2305 N N . GLU A 1 281 ? -81.917 -7.044 148.965 1.00 66.62 281 GLU A N 1
ATOM 2306 C CA . GLU A 1 281 ? -81.269 -7.961 149.912 1.00 66.62 281 GLU A CA 1
ATOM 2307 C C . GLU A 1 281 ? -81.540 -7.534 151.356 1.00 66.62 281 GLU A C 1
ATOM 2309 O O . GLU A 1 281 ? -82.080 -8.336 152.113 1.00 66.62 281 GLU A O 1
ATOM 2314 N N . ASP A 1 282 ? -81.318 -6.261 151.698 1.00 64.81 282 ASP A N 1
ATOM 2315 C CA . ASP A 1 282 ? -81.582 -5.730 153.040 1.00 64.81 282 ASP A CA 1
ATOM 2316 C C . ASP A 1 282 ? -83.062 -5.916 153.454 1.00 64.81 282 ASP A C 1
ATOM 2318 O O . ASP A 1 282 ? -83.359 -6.322 154.577 1.00 64.81 282 ASP A O 1
ATOM 2322 N N . ILE A 1 283 ? -84.024 -5.654 152.553 1.00 63.28 283 ILE A N 1
ATOM 2323 C CA . ILE A 1 283 ? -85.465 -5.828 152.834 1.00 63.28 283 ILE A CA 1
ATOM 2324 C C . ILE A 1 283 ? -85.852 -7.318 152.905 1.00 63.28 283 ILE A C 1
ATOM 2326 O O . ILE A 1 283 ? -86.700 -7.689 153.721 1.00 63.28 283 ILE A O 1
ATOM 2330 N N . ASN A 1 284 ? -85.239 -8.185 152.094 1.00 65.44 284 ASN A N 1
ATOM 2331 C CA . ASN A 1 284 ? -85.455 -9.632 152.165 1.00 65.44 284 ASN A CA 1
ATOM 2332 C C . ASN A 1 284 ? -84.903 -10.228 153.464 1.00 65.44 284 ASN A C 1
ATOM 2334 O O . ASN A 1 284 ? -85.580 -11.056 154.072 1.00 65.44 284 ASN A O 1
ATOM 2338 N N . GLU A 1 285 ? -83.725 -9.794 153.919 1.00 60.50 285 GLU A N 1
ATOM 2339 C CA . GLU A 1 285 ? -83.166 -10.192 155.216 1.00 60.50 285 GLU A CA 1
ATOM 2340 C C . GLU A 1 285 ? -84.067 -9.722 156.367 1.00 60.50 285 GLU A C 1
ATOM 2342 O O . GLU A 1 285 ? -84.415 -10.514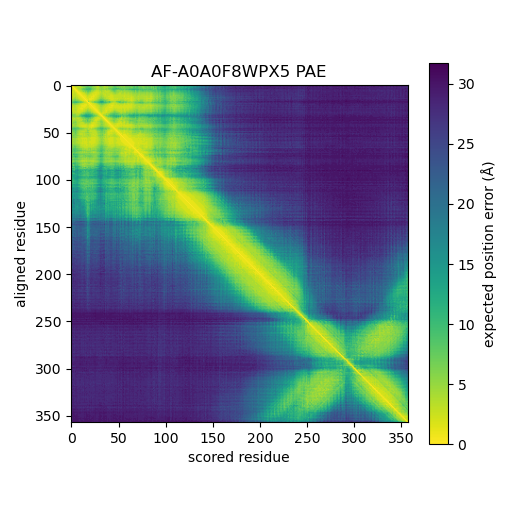 157.246 1.00 60.50 285 GLU A O 1
ATOM 2347 N N . LEU A 1 286 ? -84.568 -8.481 156.307 1.00 62.12 286 LEU A N 1
ATOM 2348 C CA . LEU A 1 286 ? -85.525 -7.953 157.286 1.00 62.12 286 LEU A CA 1
ATOM 2349 C C . LEU A 1 286 ? -86.840 -8.758 157.334 1.00 62.12 286 LEU A C 1
ATOM 2351 O O . LEU A 1 286 ? -87.363 -9.009 158.420 1.00 62.12 286 LEU A O 1
ATOM 2355 N N . LEU A 1 287 ? -87.377 -9.194 156.188 1.00 60.06 287 LEU A N 1
ATOM 2356 C CA . LEU A 1 287 ? -88.592 -10.022 156.127 1.00 60.06 287 LEU A CA 1
ATOM 2357 C C . LEU A 1 287 ? -88.353 -11.485 156.542 1.00 60.06 287 LEU A C 1
ATOM 2359 O O . LEU A 1 287 ? -89.281 -12.121 157.042 1.00 60.06 287 LEU A O 1
ATOM 2363 N N . ALA A 1 288 ? -87.145 -12.025 156.355 1.00 57.97 288 ALA A N 1
ATOM 2364 C CA . ALA A 1 288 ? -86.800 -13.395 156.739 1.00 57.97 288 ALA A CA 1
ATOM 2365 C C . ALA A 1 288 ? -86.552 -13.549 158.251 1.00 57.97 288 ALA A C 1
ATOM 2367 O O . ALA A 1 288 ? -86.904 -14.580 158.827 1.00 57.97 288 ALA A O 1
ATOM 2368 N N . GLU A 1 289 ? -85.981 -12.531 158.904 1.00 54.84 289 GLU A N 1
ATOM 2369 C CA . GLU A 1 289 ? -85.659 -12.564 160.339 1.00 54.84 289 GLU A CA 1
ATOM 2370 C C . GLU A 1 289 ? -86.808 -12.073 161.244 1.00 54.84 289 GLU A C 1
ATOM 2372 O O . GLU A 1 289 ? -86.795 -12.316 162.454 1.00 54.84 289 GLU A O 1
ATOM 2377 N N . GLY A 1 290 ? -87.825 -11.402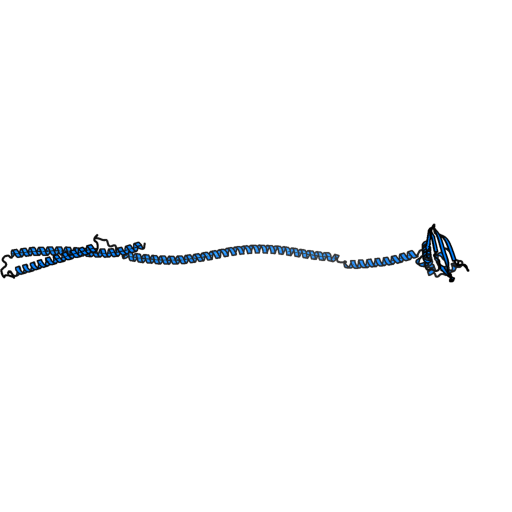 160.683 1.00 56.19 290 GLY A N 1
ATOM 2378 C CA . GLY A 1 290 ? -89.049 -10.971 161.385 1.00 56.19 290 GLY A CA 1
ATOM 2379 C C . GLY A 1 290 ? -88.836 -9.926 162.493 1.00 56.19 290 GLY A C 1
ATOM 2380 O O . GLY A 1 290 ? -89.785 -9.530 163.180 1.00 56.19 290 GLY A O 1
ATOM 2381 N N . LYS A 1 291 ? -87.594 -9.466 162.676 1.00 54.66 291 LYS A N 1
ATOM 2382 C CA . LYS A 1 291 ? -87.146 -8.495 163.678 1.00 54.66 291 LYS A CA 1
ATOM 2383 C C . LYS A 1 291 ? -86.135 -7.555 163.034 1.00 54.66 291 LYS A C 1
ATOM 2385 O O . LYS A 1 291 ? -85.259 -7.992 162.301 1.00 54.66 291 LYS A O 1
ATOM 2390 N N . CYS A 1 292 ? -86.241 -6.260 163.312 1.00 52.88 292 CYS A N 1
ATOM 2391 C CA . CYS A 1 292 ? -85.327 -5.272 162.741 1.00 52.88 292 CYS A CA 1
ATOM 2392 C C . CYS A 1 292 ? -83.903 -5.430 163.308 1.00 52.88 292 CYS A C 1
ATOM 2394 O O . CYS A 1 292 ? -83.690 -5.256 164.512 1.00 52.88 292 CYS A O 1
ATOM 2396 N N . SER A 1 293 ? -82.925 -5.683 162.436 1.00 51.91 293 SER A N 1
ATOM 2397 C CA . SER A 1 293 ? -81.512 -5.961 162.750 1.00 51.91 293 SER A CA 1
ATOM 2398 C C . SER A 1 293 ? -80.734 -4.785 163.371 1.00 51.91 293 SER A C 1
ATOM 2400 O O . SER A 1 293 ? -79.632 -4.973 163.883 1.00 51.91 293 SER A O 1
ATOM 2402 N N . LEU A 1 294 ? -81.319 -3.582 163.422 1.00 56.12 294 LEU A N 1
ATOM 2403 C CA . LEU A 1 294 ? -80.727 -2.391 164.051 1.00 56.12 294 LEU A CA 1
ATOM 2404 C C . LEU A 1 294 ? -81.371 -1.985 165.391 1.00 56.12 294 LEU A C 1
ATOM 2406 O O . LEU A 1 294 ? -80.737 -1.272 166.167 1.00 56.12 294 LEU A O 1
ATOM 2410 N N . CYS A 1 295 ? -82.604 -2.412 165.693 1.00 52.94 295 CYS A N 1
ATOM 2411 C CA . CYS A 1 295 ? -83.318 -1.976 166.909 1.00 52.94 295 CYS A CA 1
A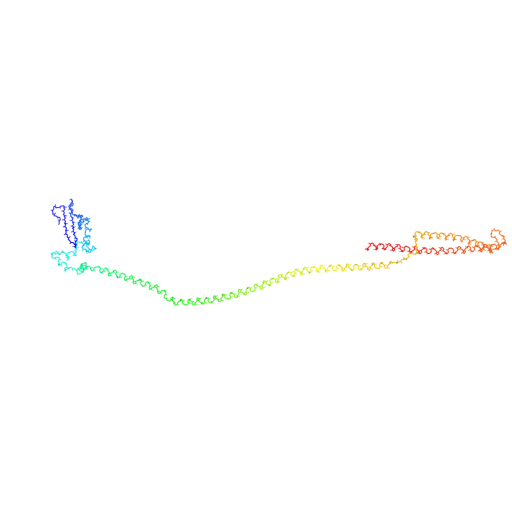TOM 2412 C C . CYS A 1 295 ? -84.150 -3.057 167.630 1.00 52.94 295 CYS A C 1
ATOM 2414 O O . CYS A 1 295 ? -84.741 -2.769 168.669 1.00 52.94 295 CYS A O 1
ATOM 2416 N N . GLY A 1 296 ? -84.176 -4.300 167.134 1.00 54.53 296 GLY A N 1
ATOM 2417 C CA . GLY A 1 296 ? -84.685 -5.481 167.846 1.00 54.53 296 GLY A CA 1
ATOM 2418 C C . GLY A 1 296 ? -86.208 -5.593 168.005 1.00 54.53 296 GLY A C 1
ATOM 2419 O O . GLY A 1 296 ? -86.671 -6.492 168.707 1.00 54.53 296 GLY A O 1
ATOM 2420 N N . GLN A 1 297 ? -86.994 -4.713 167.376 1.00 49.97 297 GLN A N 1
ATOM 2421 C CA . GLN A 1 297 ? -88.463 -4.757 167.397 1.00 49.97 297 GLN A CA 1
ATOM 2422 C C . GLN A 1 297 ? -89.037 -5.672 166.303 1.00 49.97 297 GLN A C 1
ATOM 2424 O O . GLN A 1 297 ? -88.488 -5.751 165.201 1.00 49.97 297 GLN A O 1
ATOM 2429 N N . GLU A 1 298 ? -90.153 -6.342 166.612 1.00 55.84 298 GLU A N 1
ATOM 2430 C CA . GLU A 1 298 ? -90.920 -7.159 165.662 1.00 55.84 298 GLU A CA 1
ATOM 2431 C C . GLU A 1 298 ? -91.586 -6.276 164.600 1.00 55.84 298 GLU A C 1
ATOM 2433 O O . GLU A 1 298 ? -92.157 -5.222 164.896 1.00 55.84 298 GLU A O 1
ATOM 2438 N N . ILE A 1 299 ? -91.480 -6.692 163.339 1.00 54.09 299 ILE A N 1
ATOM 2439 C CA . ILE A 1 299 ? -91.904 -5.882 162.195 1.00 54.09 299 ILE A CA 1
ATOM 2440 C C . ILE A 1 299 ? -93.431 -5.956 162.063 1.00 54.09 299 ILE A C 1
ATOM 2442 O O . ILE A 1 299 ? -93.985 -6.879 161.476 1.00 54.09 299 ILE A O 1
ATOM 2446 N N . HIS A 1 300 ? -94.135 -4.956 162.597 1.00 49.88 300 HIS A N 1
ATOM 2447 C CA . HIS A 1 300 ? -95.601 -4.880 162.532 1.00 49.88 300 HIS A CA 1
ATOM 2448 C C . HIS A 1 300 ? -96.157 -4.390 161.174 1.00 49.88 300 HIS A C 1
ATOM 2450 O O . HIS A 1 300 ? -97.370 -4.413 160.968 1.00 49.88 300 HIS A O 1
ATOM 2456 N N . GLU A 1 301 ? -95.298 -4.001 160.222 1.00 55.56 301 GLU A N 1
ATOM 2457 C CA . GLU A 1 301 ? -95.680 -3.478 158.896 1.00 55.56 301 GLU A CA 1
ATOM 2458 C C . GLU A 1 301 ? -95.162 -4.341 157.720 1.00 55.56 301 GLU A C 1
ATOM 2460 O O . GLU A 1 301 ? -94.713 -3.813 156.703 1.00 55.56 301 GLU A O 1
ATOM 2465 N N . GLU A 1 302 ? -95.249 -5.677 157.800 1.00 57.66 302 GLU A N 1
ATOM 2466 C CA . GLU A 1 302 ? -94.823 -6.589 156.710 1.00 57.66 302 GLU A CA 1
ATOM 2467 C C . GLU A 1 302 ? -95.392 -6.227 155.326 1.00 57.66 302 GLU A C 1
ATOM 2469 O O . GLU A 1 302 ? -94.721 -6.386 154.307 1.00 57.66 302 GLU A O 1
ATOM 2474 N N . LYS A 1 303 ? -96.644 -5.754 155.264 1.00 60.94 303 LYS A N 1
ATOM 2475 C CA . LYS A 1 303 ? -97.298 -5.406 153.990 1.00 60.94 303 LYS A CA 1
ATOM 2476 C C . LYS A 1 303 ? -96.620 -4.236 153.278 1.00 60.94 303 LYS A C 1
ATOM 2478 O O . LYS A 1 303 ? -96.617 -4.213 152.053 1.00 60.94 303 LYS A O 1
ATOM 2483 N N . ARG A 1 304 ? -96.049 -3.293 154.029 1.00 62.25 304 ARG A N 1
ATOM 2484 C CA . ARG A 1 304 ? -95.347 -2.136 153.470 1.00 62.25 304 ARG A CA 1
ATOM 2485 C C . ARG A 1 304 ? -93.994 -2.545 152.895 1.00 62.25 304 ARG A C 1
ATOM 2487 O O . ARG A 1 304 ? -93.687 -2.180 151.770 1.00 62.25 304 ARG A O 1
ATOM 2494 N N . PHE A 1 305 ? -93.236 -3.365 153.622 1.00 61.97 305 PHE A N 1
ATOM 2495 C CA . PHE A 1 305 ? -91.963 -3.897 153.129 1.00 61.97 305 PHE A CA 1
ATOM 2496 C C . PHE A 1 305 ? -92.150 -4.811 151.914 1.00 61.97 305 PHE A C 1
ATOM 2498 O O . PHE A 1 305 ? -91.348 -4.751 150.993 1.00 61.97 305 PHE A O 1
ATOM 2505 N N . LYS A 1 306 ? -93.241 -5.590 151.848 1.00 62.50 306 LYS A N 1
ATOM 2506 C CA . LYS A 1 306 ? -93.582 -6.371 150.646 1.00 62.50 306 LYS A CA 1
ATOM 2507 C C . LYS A 1 306 ? -93.909 -5.489 149.434 1.00 62.50 306 LYS A C 1
ATOM 2509 O O . LYS A 1 306 ? -93.444 -5.813 148.348 1.00 62.50 306 LYS A O 1
ATOM 2514 N N . SER A 1 307 ? -94.632 -4.373 149.597 1.00 63.66 307 SER A N 1
ATOM 2515 C CA . SER A 1 307 ? -94.886 -3.463 148.465 1.00 63.66 307 SER A CA 1
ATOM 2516 C C . SER A 1 307 ? -93.636 -2.682 148.054 1.00 63.66 307 SER A C 1
ATOM 2518 O O . SER A 1 307 ? -93.398 -2.497 146.868 1.00 63.66 307 SER A O 1
ATOM 2520 N N . GLU A 1 308 ? -92.802 -2.257 149.011 1.00 64.94 308 GLU A N 1
ATOM 2521 C CA . GLU A 1 308 ? -91.506 -1.629 148.715 1.00 64.94 308 GLU A CA 1
ATOM 2522 C C . GLU A 1 308 ? -90.551 -2.607 148.002 1.00 64.94 308 GLU A C 1
ATOM 2524 O O . GLU A 1 308 ? -89.757 -2.183 147.162 1.00 64.94 308 GLU A O 1
ATOM 2529 N N . LEU A 1 309 ? -90.663 -3.910 148.281 1.00 67.94 309 LEU A N 1
ATOM 2530 C CA . LEU A 1 309 ? -89.904 -4.961 147.607 1.00 67.94 309 LEU A CA 1
ATOM 2531 C C . LEU A 1 309 ? -90.419 -5.242 146.186 1.00 67.94 309 LEU A C 1
ATOM 2533 O O . LEU A 1 309 ? -89.603 -5.368 145.277 1.00 67.94 309 LEU A O 1
ATOM 2537 N N . GLU A 1 310 ? -91.738 -5.271 145.964 1.00 67.56 310 GLU A N 1
ATOM 2538 C CA . GLU A 1 310 ? -92.324 -5.343 144.612 1.00 67.56 310 GLU A CA 1
ATOM 2539 C C . GLU A 1 310 ? -91.923 -4.125 143.761 1.00 67.56 310 GLU A C 1
ATOM 2541 O O . GLU A 1 310 ? -91.394 -4.293 142.662 1.00 67.56 310 GLU A O 1
ATOM 2546 N N . ASP A 1 311 ? -92.035 -2.905 144.299 1.00 70.06 311 ASP A N 1
ATOM 2547 C CA . ASP A 1 311 ? -91.619 -1.674 143.609 1.00 70.06 311 ASP A CA 1
ATOM 2548 C C . ASP A 1 311 ? -90.111 -1.646 143.294 1.00 70.06 311 ASP A C 1
ATOM 2550 O O . ASP A 1 311 ? -89.671 -1.046 142.304 1.00 70.06 311 ASP A O 1
ATOM 2554 N N . ALA A 1 312 ? -89.284 -2.238 144.160 1.00 70.44 312 ALA A N 1
ATOM 2555 C CA . ALA A 1 312 ? -87.846 -2.335 143.946 1.00 70.44 312 ALA A CA 1
ATOM 2556 C C . ALA A 1 312 ? -87.501 -3.392 142.885 1.00 70.44 312 ALA A C 1
ATOM 2558 O O . ALA A 1 312 ? -86.655 -3.123 142.027 1.00 70.44 312 ALA A O 1
ATOM 2559 N N . LEU A 1 313 ? -88.176 -4.547 142.892 1.00 71.44 313 LEU A N 1
ATOM 2560 C CA . LEU A 1 313 ? -88.013 -5.599 141.884 1.00 71.44 313 LEU A CA 1
ATOM 2561 C C . LEU A 1 313 ? -88.418 -5.113 140.488 1.00 71.44 313 LEU A C 1
ATOM 2563 O O . LEU A 1 313 ? -87.660 -5.316 139.538 1.00 71.44 313 LEU A O 1
ATOM 2567 N N . ASP A 1 314 ? -89.528 -4.384 140.366 1.00 73.44 314 ASP A N 1
ATOM 2568 C CA . ASP A 1 314 ? -89.956 -3.794 139.091 1.00 73.44 314 ASP A CA 1
ATOM 2569 C C . ASP A 1 314 ? -88.943 -2.767 138.561 1.00 73.44 314 ASP A C 1
ATOM 2571 O O . ASP A 1 314 ? -88.646 -2.718 137.361 1.00 73.44 314 ASP A O 1
ATOM 2575 N N . LYS A 1 315 ? -88.331 -1.973 139.452 1.00 72.62 315 LYS A N 1
ATOM 2576 C CA . LYS A 1 315 ? -87.257 -1.042 139.068 1.00 72.62 315 LYS A CA 1
ATOM 2577 C C . LYS A 1 315 ? -86.014 -1.781 138.588 1.00 72.62 315 LYS A C 1
ATOM 2579 O O . LYS A 1 315 ? -85.443 -1.385 137.572 1.00 72.62 315 LYS A O 1
ATOM 2584 N N . VAL A 1 316 ? -85.602 -2.853 139.261 1.00 75.38 316 VAL A N 1
ATOM 2585 C CA . VAL A 1 316 ? -84.463 -3.676 138.822 1.00 75.38 316 VAL A CA 1
ATOM 2586 C C . VAL A 1 316 ? -84.739 -4.323 137.465 1.00 75.38 316 VAL A C 1
ATOM 2588 O O . VAL A 1 316 ? -83.858 -4.304 136.600 1.00 75.38 316 VAL A O 1
ATOM 2591 N N . ASP A 1 317 ? -85.955 -4.824 137.233 1.00 74.62 317 ASP A N 1
ATOM 2592 C CA . ASP A 1 317 ? -86.331 -5.418 135.948 1.00 74.62 317 ASP A CA 1
ATOM 2593 C C . ASP A 1 317 ? -86.352 -4.364 134.826 1.00 74.62 317 ASP A C 1
ATOM 2595 O O . ASP A 1 317 ? -85.826 -4.609 133.735 1.00 74.62 317 ASP A O 1
ATOM 2599 N N . SER A 1 318 ? -86.834 -3.146 135.111 1.00 75.19 318 SER A N 1
ATOM 2600 C CA . SER A 1 318 ? -86.781 -2.016 134.170 1.00 75.19 318 SER A CA 1
ATOM 2601 C C . SER A 1 318 ? -85.343 -1.629 133.798 1.00 75.19 318 SER A C 1
ATOM 2603 O O . SER A 1 318 ? -85.020 -1.546 132.611 1.00 75.19 318 SER A O 1
ATOM 2605 N N . PHE A 1 319 ? -84.438 -1.516 134.780 1.00 76.56 319 PHE A N 1
ATOM 2606 C CA . PHE A 1 319 ? -83.026 -1.239 134.513 1.00 76.56 319 PHE A CA 1
ATOM 2607 C C . PHE A 1 319 ? -82.351 -2.381 133.751 1.00 76.56 319 PHE A C 1
ATOM 2609 O O . PHE A 1 319 ? -81.516 -2.122 132.888 1.00 76.56 319 PHE A O 1
ATOM 2616 N N . SER A 1 320 ? -82.728 -3.638 134.005 1.00 70.75 320 SER A N 1
ATOM 2617 C CA . SER A 1 320 ? -82.179 -4.790 133.281 1.00 70.75 320 SER A CA 1
ATOM 2618 C C . SER A 1 320 ? -82.547 -4.786 131.789 1.00 70.75 320 SER A C 1
ATOM 2620 O O . SER A 1 320 ? -81.700 -5.089 130.946 1.00 70.75 320 SER A O 1
ATOM 2622 N N . LYS A 1 321 ? -83.781 -4.388 131.445 1.00 75.31 321 LYS A N 1
ATOM 2623 C CA . LYS A 1 321 ? -84.236 -4.246 130.051 1.00 75.31 321 LYS A CA 1
ATOM 2624 C C . LYS A 1 321 ? -83.524 -3.095 129.352 1.00 75.31 321 LYS A C 1
ATOM 2626 O O . LYS A 1 321 ? -83.071 -3.259 128.224 1.00 75.31 321 LYS A O 1
ATOM 2631 N N . GLU A 1 322 ? -83.366 -1.963 130.030 1.00 73.94 322 GLU A N 1
ATOM 2632 C CA . GLU A 1 322 ? -82.650 -0.809 129.481 1.00 73.94 322 GLU A CA 1
ATOM 2633 C C . GLU A 1 322 ? -81.158 -1.093 129.254 1.00 73.94 322 GLU A C 1
ATOM 2635 O O . GLU A 1 322 ? -80.614 -0.691 128.229 1.00 73.94 322 GLU A O 1
ATOM 2640 N N . ILE A 1 323 ? -80.502 -1.818 130.168 1.00 74.88 323 ILE A N 1
ATOM 2641 C CA . ILE A 1 323 ? -79.106 -2.253 130.000 1.00 74.88 323 ILE A CA 1
ATOM 2642 C C . ILE A 1 323 ? -78.973 -3.193 128.795 1.00 74.88 323 ILE A C 1
ATOM 2644 O O . ILE A 1 323 ? -78.056 -3.022 127.997 1.00 74.88 323 ILE A O 1
ATOM 2648 N N . LYS A 1 324 ? -79.903 -4.141 128.604 1.00 75.94 324 LYS A N 1
ATOM 2649 C CA . LYS A 1 324 ? -79.893 -5.025 127.424 1.00 75.94 324 LYS A CA 1
ATOM 2650 C C . LYS A 1 324 ? -80.009 -4.255 126.109 1.00 75.94 324 LYS A C 1
ATOM 2652 O O . LYS A 1 324 ? -79.253 -4.538 125.188 1.00 75.94 324 LYS A O 1
ATOM 2657 N N . ILE A 1 325 ? -80.903 -3.267 126.038 1.00 76.44 325 ILE A N 1
ATOM 2658 C CA . ILE A 1 325 ? -81.066 -2.431 124.838 1.00 76.44 325 ILE A CA 1
ATOM 2659 C C . ILE A 1 325 ? -79.773 -1.662 124.535 1.00 76.44 325 ILE A C 1
ATOM 2661 O O . ILE A 1 325 ? -79.319 -1.659 123.394 1.00 76.44 325 ILE A O 1
ATOM 2665 N N . LEU A 1 326 ? -79.141 -1.069 125.553 1.00 77.00 326 LEU A N 1
ATOM 2666 C CA . LEU A 1 326 ? -77.880 -0.341 125.379 1.00 77.00 326 LEU A CA 1
ATOM 2667 C C . LEU A 1 326 ? -76.727 -1.258 124.937 1.00 77.00 326 LEU A C 1
ATOM 2669 O O . LEU A 1 326 ? -75.898 -0.845 124.130 1.00 77.00 326 LEU A O 1
ATOM 2673 N N . ILE A 1 327 ? -76.681 -2.507 125.412 1.00 74.38 327 ILE A N 1
ATOM 2674 C CA . ILE A 1 327 ? -75.691 -3.501 124.965 1.00 74.38 327 ILE A CA 1
ATOM 2675 C C . ILE A 1 327 ? -75.911 -3.869 123.490 1.00 74.38 327 ILE A C 1
ATOM 2677 O O . ILE A 1 327 ? -74.953 -3.871 122.720 1.00 74.38 327 ILE A O 1
ATOM 2681 N N . GLU A 1 328 ? -77.156 -4.106 123.067 1.00 75.38 328 GLU A N 1
ATOM 2682 C CA . GLU A 1 328 ? -77.475 -4.379 121.656 1.00 75.38 328 GLU A CA 1
ATOM 2683 C C . GLU A 1 328 ? -77.160 -3.183 120.739 1.00 75.38 328 GLU A C 1
ATOM 2685 O O . GLU A 1 328 ? -76.748 -3.361 119.589 1.00 75.38 328 GLU A O 1
ATOM 2690 N N . GLU A 1 329 ? -77.337 -1.951 121.226 1.00 77.06 329 GLU A N 1
ATOM 2691 C CA . GLU A 1 329 ? -76.935 -0.738 120.505 1.00 77.06 329 GLU A CA 1
ATOM 2692 C C . GLU A 1 329 ? -75.411 -0.625 120.377 1.00 77.06 329 GLU A C 1
ATOM 2694 O O . GLU A 1 329 ? -74.918 -0.305 119.293 1.00 77.06 329 GLU A O 1
ATOM 2699 N N . ILE A 1 330 ? -74.655 -0.950 121.431 1.00 74.62 330 ILE A N 1
ATOM 2700 C CA . ILE A 1 330 ? -73.186 -0.986 121.383 1.00 74.62 330 ILE A CA 1
ATOM 2701 C C . ILE A 1 330 ? -72.701 -2.025 120.364 1.00 74.62 330 ILE A C 1
ATOM 2703 O O . ILE A 1 330 ? -71.848 -1.700 119.541 1.00 74.62 330 ILE A O 1
ATOM 2707 N N . GLU A 1 331 ? -73.265 -3.235 120.349 1.00 76.94 331 GLU A N 1
ATOM 2708 C CA . GLU A 1 331 ? -72.877 -4.283 119.390 1.00 76.94 331 GLU A CA 1
ATOM 2709 C C . GLU A 1 331 ? -73.152 -3.882 117.931 1.00 76.94 331 GLU A C 1
ATOM 2711 O O . GLU A 1 331 ? -72.358 -4.177 117.030 1.00 76.94 331 GLU A O 1
ATOM 2716 N N . LYS A 1 332 ? -74.259 -3.175 117.675 1.00 75.88 332 LYS A N 1
ATOM 2717 C CA . LYS A 1 332 ? -74.556 -2.629 116.342 1.00 75.88 332 LYS A CA 1
ATOM 2718 C C . LYS A 1 332 ? -73.549 -1.555 115.939 1.00 75.88 332 LYS A C 1
ATOM 2720 O O . LYS A 1 332 ? -73.005 -1.626 114.839 1.00 75.88 332 LYS A O 1
ATOM 2725 N N . LEU A 1 333 ? -73.261 -0.608 116.832 1.00 77.19 333 LEU A N 1
ATOM 2726 C CA . LEU A 1 333 ? -72.307 0.470 116.570 1.00 77.19 333 LEU A CA 1
ATOM 2727 C C . LEU A 1 333 ? -70.874 -0.055 116.378 1.00 77.19 333 LEU A C 1
ATOM 2729 O O . LEU A 1 333 ? -70.145 0.452 115.527 1.00 77.19 333 LEU A O 1
ATOM 2733 N N . GLU A 1 334 ? -70.466 -1.095 117.109 1.00 74.62 334 GLU A N 1
ATOM 2734 C CA . GLU A 1 334 ? -69.162 -1.748 116.929 1.00 74.62 334 GLU A CA 1
ATOM 2735 C C . GLU A 1 334 ? -69.049 -2.457 115.571 1.00 74.62 334 GLU A C 1
ATOM 2737 O O . GLU A 1 334 ? -68.011 -2.362 114.908 1.00 74.62 334 GLU A O 1
ATOM 2742 N N . ASN A 1 335 ? -70.123 -3.105 115.108 1.00 76.25 335 ASN A N 1
ATOM 2743 C CA . ASN A 1 335 ? -70.173 -3.672 113.760 1.00 76.25 335 ASN A CA 1
ATOM 2744 C C . ASN A 1 335 ? -70.125 -2.590 112.672 1.00 76.25 335 ASN A C 1
ATOM 2746 O O . ASN A 1 335 ? -69.393 -2.740 111.692 1.00 76.25 335 ASN A O 1
ATOM 2750 N N . ASP A 1 336 ? -70.848 -1.483 112.845 1.00 72.50 336 ASP A N 1
ATOM 2751 C CA . ASP A 1 336 ? -70.812 -0.365 111.898 1.00 72.50 336 ASP A CA 1
ATOM 2752 C C . ASP A 1 336 ? -69.420 0.291 111.837 1.00 72.50 336 ASP A C 1
ATOM 2754 O O . ASP A 1 336 ? -68.941 0.626 110.751 1.00 72.50 336 ASP A O 1
ATOM 2758 N N . LEU A 1 337 ? -68.722 0.403 112.973 1.00 72.19 337 LEU A N 1
ATOM 2759 C CA . LEU A 1 337 ? -67.350 0.914 113.026 1.00 72.19 337 LEU A CA 1
ATOM 2760 C C . LEU A 1 337 ? -66.371 0.005 112.272 1.00 72.19 337 LEU A C 1
ATOM 2762 O O . LEU A 1 337 ? -65.523 0.493 111.523 1.00 72.19 337 LEU A O 1
ATOM 2766 N N . LYS A 1 338 ? -66.509 -1.316 112.418 1.00 72.50 338 LYS A N 1
ATOM 2767 C CA . LYS A 1 338 ? -65.689 -2.291 111.689 1.00 72.50 338 LYS A CA 1
ATOM 2768 C C . LYS A 1 338 ? -65.914 -2.208 110.175 1.00 72.50 338 LYS A C 1
ATOM 2770 O O . LYS A 1 338 ? -64.952 -2.211 109.407 1.00 72.50 338 LYS A O 1
ATOM 2775 N N . ASN A 1 339 ? -67.166 -2.049 109.749 1.00 70.62 339 ASN A N 1
ATOM 2776 C CA . ASN A 1 339 ? -67.519 -1.896 108.336 1.00 70.62 339 ASN A CA 1
ATOM 2777 C C . ASN A 1 339 ? -66.957 -0.595 107.728 1.00 70.62 339 ASN A C 1
ATOM 2779 O O . ASN A 1 339 ? -66.519 -0.591 106.575 1.00 70.62 339 ASN A O 1
ATOM 2783 N N . LEU A 1 340 ? -66.932 0.507 108.489 1.00 68.00 340 LEU A N 1
ATOM 2784 C CA . LEU A 1 340 ? -66.347 1.780 108.043 1.00 68.00 340 LEU A CA 1
ATOM 2785 C C . LEU A 1 340 ? -64.826 1.705 107.858 1.00 68.00 340 LEU A C 1
ATOM 2787 O O . LEU A 1 340 ? -64.310 2.233 106.869 1.00 68.00 340 LEU A O 1
ATOM 2791 N N . GLN A 1 341 ? -64.122 1.003 108.749 1.00 67.62 341 GLN A N 1
ATOM 2792 C CA . GLN A 1 341 ? -62.673 0.799 108.642 1.00 67.62 341 GLN A CA 1
ATOM 2793 C C . GLN A 1 341 ? -62.291 -0.041 107.416 1.00 67.62 341 GLN A C 1
ATOM 2795 O O . GLN A 1 341 ? -61.321 0.263 106.720 1.00 67.62 341 GLN A O 1
ATOM 2800 N N . GLU A 1 342 ? -63.069 -1.077 107.101 1.00 66.00 342 GLU A N 1
ATOM 2801 C CA . GLU A 1 342 ? -62.857 -1.869 105.884 1.00 66.00 342 GLU A CA 1
ATOM 2802 C C . GLU A 1 342 ? -63.159 -1.058 104.614 1.00 66.00 342 GLU A C 1
ATOM 2804 O O . GLU A 1 342 ? -62.440 -1.159 103.616 1.00 66.00 342 GLU A O 1
ATOM 2809 N N . TYR A 1 343 ? -64.172 -0.189 104.654 1.00 67.12 343 TYR A N 1
ATOM 2810 C CA . TYR A 1 343 ? -64.493 0.687 103.531 1.00 67.12 343 TYR A CA 1
ATOM 2811 C C . TYR A 1 343 ? -63.409 1.741 103.260 1.00 67.12 343 TYR A C 1
ATOM 2813 O O . TYR A 1 343 ? -63.036 1.946 102.103 1.00 67.12 343 TYR A O 1
ATOM 2821 N N . SER A 1 344 ? -62.873 2.404 104.291 1.00 63.28 344 SER A N 1
ATOM 2822 C CA . SER A 1 344 ? -61.831 3.429 104.123 1.00 63.28 344 SER A CA 1
ATOM 2823 C C . SER A 1 344 ? -60.534 2.842 103.545 1.00 63.28 344 SER A C 1
ATOM 2825 O O . SER A 1 344 ? -59.947 3.422 102.626 1.00 63.28 344 SER A O 1
ATOM 2827 N N . ALA A 1 345 ? -60.149 1.638 103.982 1.00 64.75 345 ALA A N 1
ATOM 2828 C CA . ALA A 1 345 ? -59.020 0.894 103.428 1.00 64.75 345 ALA A CA 1
ATOM 2829 C C . ALA A 1 345 ? -59.226 0.509 101.951 1.00 64.75 345 ALA A C 1
ATOM 2831 O O . ALA A 1 345 ? -58.284 0.561 101.155 1.00 64.75 345 ALA A O 1
ATOM 2832 N N . ASN A 1 346 ? -60.454 0.155 101.564 1.00 66.62 346 ASN A N 1
ATOM 2833 C CA . ASN A 1 346 ? -60.784 -0.167 100.176 1.00 66.62 346 ASN A CA 1
ATOM 2834 C C . ASN A 1 346 ? -60.841 1.087 99.289 1.00 66.62 346 ASN A C 1
ATOM 2836 O O . ASN A 1 346 ? -60.333 1.056 98.169 1.00 66.62 346 ASN A O 1
ATOM 2840 N N . LYS A 1 347 ? -61.361 2.214 99.792 1.00 63.22 347 LYS A N 1
ATOM 2841 C CA . LYS A 1 347 ? -61.386 3.489 99.058 1.0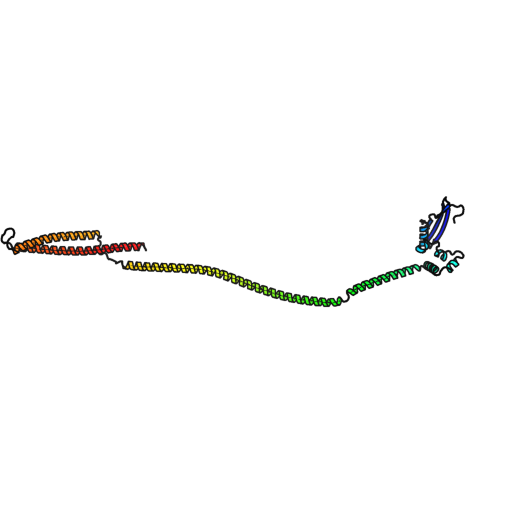0 63.22 347 LYS A CA 1
ATOM 2842 C C . LYS A 1 347 ? -59.976 3.998 98.731 1.00 63.22 347 LYS A C 1
ATOM 2844 O O . LYS A 1 347 ? -59.727 4.392 97.596 1.00 63.22 347 LYS A O 1
ATOM 2849 N N . GLY A 1 348 ? -59.041 3.916 99.681 1.00 60.41 348 GLY A N 1
ATOM 2850 C CA . GLY A 1 348 ? -57.645 4.311 99.450 1.00 60.41 348 GLY A CA 1
ATOM 2851 C C . GLY A 1 348 ? -56.941 3.478 98.370 1.00 60.41 348 GLY A C 1
ATOM 2852 O O . GLY A 1 348 ? -56.111 4.001 97.631 1.00 60.41 348 GLY A O 1
ATOM 2853 N N . LYS A 1 349 ? -57.303 2.196 98.226 1.00 62.28 349 LYS A N 1
ATOM 2854 C CA . LYS A 1 349 ? -56.799 1.346 97.136 1.00 62.28 349 LYS A CA 1
ATOM 2855 C C . LYS A 1 349 ? -57.405 1.735 95.788 1.00 62.28 349 LYS A C 1
ATOM 2857 O O . LYS A 1 349 ? -56.675 1.808 94.809 1.00 62.28 349 LYS A O 1
ATOM 2862 N N . ILE A 1 350 ? -58.704 2.034 95.739 1.00 61.66 350 ILE A N 1
ATOM 2863 C CA . ILE A 1 350 ? -59.409 2.417 94.503 1.00 61.66 350 ILE A CA 1
ATOM 2864 C C . ILE A 1 350 ? -58.866 3.735 93.922 1.00 61.66 350 ILE A C 1
ATOM 2866 O O . ILE A 1 350 ? -58.579 3.791 92.729 1.00 61.66 350 ILE A O 1
ATOM 2870 N N . GLU A 1 351 ? -58.630 4.758 94.749 1.00 57.56 351 GLU A N 1
ATOM 2871 C CA . GLU A 1 351 ? -58.067 6.046 94.292 1.00 57.56 351 GLU A CA 1
ATOM 2872 C C . GLU A 1 351 ? -56.640 5.918 93.717 1.00 57.56 351 GLU A C 1
ATOM 2874 O O . GLU A 1 351 ? -56.215 6.726 92.889 1.00 57.56 351 GLU A O 1
ATOM 2879 N N . LEU A 1 352 ? -55.885 4.898 94.138 1.00 58.97 352 LEU A N 1
ATOM 2880 C CA . LEU A 1 352 ? -54.567 4.576 93.585 1.00 58.97 352 LEU A CA 1
ATOM 2881 C C . LEU A 1 352 ? -54.670 3.969 92.178 1.00 58.97 352 LEU A C 1
ATOM 2883 O O . LEU A 1 352 ? -53.862 4.313 91.317 1.00 58.97 352 LEU A O 1
ATOM 2887 N N . TYR A 1 353 ? -55.678 3.129 91.922 1.00 58.69 353 TYR A N 1
ATOM 2888 C CA . TYR A 1 353 ? -55.923 2.572 90.588 1.00 58.69 353 TYR A CA 1
ATOM 2889 C C . TYR A 1 353 ? -56.475 3.615 89.607 1.00 58.69 353 TYR A C 1
ATOM 2891 O O . TYR A 1 353 ? -56.080 3.599 88.446 1.00 58.69 353 TYR A O 1
ATOM 2899 N N . GLU A 1 354 ? -57.307 4.564 90.050 1.00 54.75 354 GLU A N 1
ATOM 2900 C CA . GLU A 1 354 ? -57.822 5.641 89.180 1.00 54.75 354 GLU A CA 1
ATOM 2901 C C . GLU A 1 354 ? -56.741 6.617 88.690 1.00 54.75 354 GLU A C 1
ATOM 2903 O O . GLU A 1 354 ? -56.938 7.277 87.677 1.00 54.75 354 GLU A O 1
ATOM 2908 N N . LYS A 1 355 ? -55.595 6.718 89.375 1.00 54.56 355 LYS A N 1
ATOM 2909 C CA . LYS A 1 355 ? -54.454 7.535 88.919 1.00 54.56 355 LYS A CA 1
ATOM 2910 C C . LYS A 1 355 ? -53.507 6.804 87.963 1.00 54.56 355 LYS A C 1
ATOM 2912 O O . LYS A 1 355 ? -52.615 7.441 87.406 1.00 54.56 355 LYS A O 1
ATOM 2917 N N . LEU A 1 356 ? -53.636 5.481 87.848 1.00 51.19 356 LEU A N 1
ATOM 2918 C CA . LEU A 1 356 ? -52.793 4.625 87.006 1.00 51.19 356 LEU A CA 1
ATOM 2919 C C . LEU A 1 356 ? -53.432 4.309 85.642 1.00 51.19 356 LEU A C 1
ATOM 2921 O O . LEU A 1 356 ? -52.716 3.872 84.741 1.00 51.19 356 LEU A O 1
ATOM 2925 N N . VAL A 1 357 ? -54.744 4.522 85.506 1.00 43.09 357 VAL A N 1
ATOM 2926 C CA . VAL A 1 357 ? -55.498 4.542 84.238 1.00 43.09 357 VAL A CA 1
ATOM 2927 C C . VAL A 1 357 ? -55.466 5.953 83.667 1.00 43.09 357 VAL A C 1
ATOM 2929 O O . VAL A 1 357 ? -55.307 6.073 82.431 1.00 43.09 357 VAL A O 1
#

Solvent-accessible surface area (backbone atoms only — not comparable to full-atom values): 20085 Å² total; per-residue (Å²): 129,73,53,92,94,58,52,60,33,72,49,74,50,75,50,73,58,94,92,46,46,39,36,41,36,45,35,38,39,44,46,100,88,69,54,74,44,77,43,69,22,38,43,27,50,75,88,48,75,44,78,32,52,69,65,57,44,48,41,55,50,28,54,73,71,71,42,65,46,92,72,46,67,82,45,95,64,59,63,66,54,35,74,76,77,51,68,58,89,79,46,64,54,60,62,72,72,40,56,69,67,62,47,48,58,50,49,30,60,76,69,54,47,57,61,56,55,52,49,53,54,51,49,52,54,52,53,52,51,53,52,52,51,51,53,54,50,51,60,54,51,60,74,57,60,71,49,74,69,48,48,62,56,51,50,52,52,48,53,54,49,51,53,50,51,56,52,52,52,54,54,48,53,52,51,50,52,52,50,55,52,52,51,50,53,50,51,52,52,49,54,52,49,52,53,50,52,54,52,49,56,52,48,54,55,50,51,52,52,49,50,53,50,52,54,50,51,54,51,52,50,52,52,48,52,53,51,52,50,51,49,50,53,48,52,57,54,53,70,69,59,76,89,70,81,82,90,70,94,72,53,72,67,57,47,53,49,50,42,52,51,44,52,50,54,40,55,54,47,50,55,53,37,52,58,48,51,51,50,45,49,55,51,49,52,40,66,72,65,49,32,40,94,88,77,73,47,68,63,88,57,59,71,56,56,52,51,56,42,52,59,46,52,53,48,43,52,51,49,51,54,53,43,51,53,45,51,56,50,41,56,51,48,53,51,54,48,54,52,50,56,57,43,54,60,50,50,60,53,50,61,56,52,66,74,74,109

Radius of gyration: 100.78 Å; Cα contacts (8 Å, |Δi|>4): 202; chains: 1; bounding box: 174×60×242 Å

Sequence (357 aa):
ILRRGENKASVELSFLLDEDRYVIKRGLSKNKKGVVSQTKGSLIVNDNETSYAATDLRRKILEAFNYSVTRYERAQRIDLFRYTVYTPQESVKEILEADPDKRFEILKDVFGIEKYEVAIRNIKVVSHQLRHDITKITGKLSKYEGIEDKIPEKENELQAQESKISGMEKESELKQNEISLIQKDLDEVKSKKENVSKKIIELESREKLFKEYTELREQLNKDLETAKNNIKLNEEEVKKIVLVKLSTKLTEEQIREQISDARKQTSEKEKKKAVIEQKIEDINELLAEGKCSLCGQEIHEEKRFKSELEDALDKVDSFSKEIKILIEEIEKLENDLKNLQEYSANKGKIELYEKLV

Foldseek 3Di:
DQDPPDFKDKDWDWDDDPHKIKIKMWMWGQDPVRDIDTDWIWIAINNDIDTDDPLVSLLVVCVSVVADCVPPSPDPDDVLCCVPPNPDPPNVVVLVPDDPVVNVVSVCRVVVVVVVVVVVVVVVVVVVVVVVVVVVVVVVVVVCPCVVVVVVVVVVVVVVVVVVVVVVVVVVVVVVVVVVVVVVVVVVVVVVVVVVVVVVVVVVVVVVVVVVVVVVVVVVVVVVVVVVVVVVVVVVVVVPQDDQDQPDPDDLVRLVVLLVVLVVVLVVLVVVLVVLVVVLVQLVVCLVVQARPPPGDGDPPNVVSVVSNVVSVVSSVVSVVVSVVSVVVSVVSVVSSVSVVSVVVSVVVVVVVVVVD

InterPro domains:
  IPR013134 RAD50, zinc hook [PS51131] (245-345)
  IPR027417 P-loop containing nucleoside triphosphate hydrolase [G3DSA:3.40.50.300] (1-203)
  IPR027417 P-loop containing nucleoside triphosphate hydrolase [SSF52540] (2-244)